Protein AF-A0A7S2JTL5-F1 (afdb_monomer_lite)

Sequence (365 aa):
MGGEPVVLLAAAQNIGALARHALRFAELAAEAARLAGGRAGDQEHAQAPGVEQHGSPGRRGGTPPAPDAADAAGAEAESYDVQLKRIREAVKKVVKALLECLPSGGQPGLERPSAEGDGGGGQEDLVLSLAMGRDVRIALLRSVCVLAETFGRDGTHNFLLPYVISFLNDPAWEVRAAFCEEAARLPRHLGQVSTEGIVWPCYDQVLLLDQEERVLCAALGGLATLAAQRVLRRPSLENVAAKVAPLLVHPSCSIRSRTMEVLKTVGEQLSPVDRYVFLLPKVRPFLRFELFGLDALDGALLPPLGRRTFKRSLLRRDEAVYEALLHKRPLPPAPGERSEEDTQALELLRPYLQPLLARPTGAQA

Organism: NCBI:txid1333877

pLDDT: mean 80.81, std 19.92, range [28.06, 98.12]

Secondary structure (DSSP, 8-state):
--SHHHHHHHHHHHHHHHHHHHHHHHHHHHHHHHHHHHHHHHHHT-----------------PPPPP-TTSSS------HHHHHHHHHHHHHHHHHHHHHTS------------S----THHHHHHHHHHHHHHHHHHHHHHTHHHHHHHHHHHHIIIIIHHHHHHGGG-SSHHHHHHHHHHHTTTHHHH-HHHIIIIIHHHHHHHHHH---HHHHHHHHHHHHHHHHTT-S-HHHHHHHHHHHGGGGG-S-HHHHHHHHHHHHHHHHTS-HHHIIIIIHHHHGGGBSS--SSSTTHHHHBPPPPPHHHHHHHHTT--HHHHHHHHTTPPPPP--TTS-HHHHHHHHHHHHHHHHHHTS-GGG--

Foldseek 3Di:
DPVVLVVLLVCLLCLLVVLVVLLVVLVVLQVVLVVVVVVVVVVVPPDDDDDDDDDDDDDDDDDDDDPDPPVVPDPPRPHSVVSLVVSLVVSLVSVVCSLVVAPQPDDPDPPDDDDDDDDPPPVVVVVVRNVSNLSSLLSNLVSLLSNLVSLAQVCCVPPVQVSLLVQLPRPDLSSLLSSLQRLLNCCVRHAQVCCLVPVLVSLLCCLQAPPDVSSLLSNLVSLLSNLLVLSYDPVSLLVLLLSLLLQCQAPDPSSNVSSLSNLQSSLVSDDLVCCVVRRLVSNVLQFPDDDSHSPCVVVGGQHHADPVLVVCLLVCVDVQQVCCLQVVHQRDPDDVVADPSNSSSCNSNSVRVNSNSPDDPVVPD

InterPro domains:
  IPR011989 Armadillo-like helical [G3DSA:1.25.10.10] (133-308)
  IPR016024 Armadillo-type fold [SSF48371] (5-287)
  IPR021133 HEAT, type 2 [PS50077] (160-196)
  IPR045162 Serine/threonine-protein kinase Vps15-like [PTHR17583] (135-317)
  IPR055231 PIK3R4-like, middle domain [PF22956] (5-312)

Structure (mmCIF, N/CA/C/O backbone):
data_AF-A0A7S2JTL5-F1
#
_entry.id   AF-A0A7S2JTL5-F1
#
loop_
_atom_site.group_PDB
_atom_site.id
_atom_site.type_symbol
_atom_site.label_atom_id
_atom_site.label_alt_id
_atom_site.label_comp_id
_atom_site.label_asym_id
_atom_site.label_entity_id
_atom_site.label_seq_id
_atom_site.pdbx_PDB_ins_code
_atom_site.Cartn_x
_atom_site.Cartn_y
_atom_site.Cartn_z
_atom_site.occupancy
_atom_site.B_iso_or_equiv
_atom_site.auth_seq_id
_atom_site.auth_comp_id
_atom_site.auth_asym_id
_atom_site.auth_atom_id
_atom_site.pdbx_PDB_model_num
ATOM 1 N N . MET A 1 1 ? -8.896 15.979 -35.450 1.00 35.78 1 MET A N 1
ATOM 2 C CA . MET A 1 1 ? -7.786 15.818 -34.489 1.00 35.78 1 MET A CA 1
ATOM 3 C C . MET A 1 1 ? -8.225 14.895 -33.350 1.00 35.78 1 MET A C 1
ATOM 5 O O . MET A 1 1 ? -8.454 15.361 -32.251 1.00 35.78 1 MET A O 1
ATOM 9 N N . GLY A 1 2 ? -8.413 13.596 -33.621 1.00 44.00 2 GLY A N 1
ATOM 10 C CA . GLY A 1 2 ? -8.901 12.616 -32.628 1.00 44.00 2 GLY A CA 1
ATOM 11 C C . GLY A 1 2 ? -7.877 11.539 -32.241 1.00 44.00 2 GLY A C 1
ATOM 12 O O . GLY A 1 2 ? -8.239 10.556 -31.609 1.00 44.00 2 GLY A O 1
ATOM 13 N N . GLY A 1 3 ? -6.616 11.676 -32.673 1.00 55.28 3 GLY A N 1
ATOM 14 C CA . GLY A 1 3 ? -5.590 10.633 -32.521 1.00 55.28 3 GLY A CA 1
ATOM 15 C C . GLY A 1 3 ? -4.641 10.823 -31.337 1.00 55.28 3 GLY A C 1
ATOM 16 O O . GLY A 1 3 ? -4.132 9.845 -30.805 1.00 55.28 3 GLY A O 1
ATOM 17 N N . GLU A 1 4 ? -4.416 12.058 -30.898 1.00 69.69 4 GLU A N 1
ATOM 18 C CA . GLU A 1 4 ? -3.417 12.383 -29.873 1.00 69.69 4 GLU A CA 1
ATOM 19 C C . GLU A 1 4 ? -3.672 11.709 -28.505 1.00 69.69 4 GLU A C 1
ATOM 21 O O . GLU A 1 4 ? -2.760 11.047 -28.009 1.00 69.69 4 GLU A O 1
ATOM 26 N N . PRO A 1 5 ? -4.890 11.723 -27.922 1.00 68.94 5 PRO A N 1
ATOM 27 C CA . PRO A 1 5 ? -5.121 11.096 -26.615 1.00 68.94 5 PRO A CA 1
ATOM 28 C C . PRO A 1 5 ? -5.067 9.559 -26.655 1.00 68.94 5 PRO A C 1
ATOM 30 O O . PRO A 1 5 ? -4.559 8.928 -25.728 1.00 68.94 5 PRO A O 1
ATOM 33 N N . VAL A 1 6 ? -5.528 8.940 -27.748 1.00 77.50 6 VAL A N 1
ATOM 34 C CA . VAL A 1 6 ? -5.489 7.476 -27.924 1.00 77.50 6 VAL A CA 1
ATOM 35 C C . VAL A 1 6 ? -4.049 6.984 -28.058 1.00 77.50 6 VAL A C 1
ATOM 37 O O . VAL A 1 6 ? -3.684 5.958 -27.482 1.00 77.50 6 VAL A O 1
ATOM 40 N N . VAL A 1 7 ? -3.208 7.735 -28.774 1.00 83.38 7 VAL A N 1
ATOM 41 C CA . VAL A 1 7 ? -1.780 7.429 -28.918 1.00 83.38 7 VAL A CA 1
ATOM 42 C C . VAL A 1 7 ? -1.058 7.544 -27.576 1.00 83.38 7 VAL A C 1
ATOM 44 O O . VAL A 1 7 ? -0.247 6.674 -27.264 1.00 83.38 7 VAL A O 1
ATOM 47 N N . LEU A 1 8 ? -1.376 8.548 -26.750 1.00 83.56 8 LEU A N 1
ATOM 48 C CA . LEU A 1 8 ? -0.792 8.691 -25.410 1.00 83.56 8 LEU A CA 1
ATOM 49 C C . LEU A 1 8 ? -1.153 7.510 -24.501 1.00 83.56 8 LEU A C 1
ATOM 51 O O . LEU A 1 8 ? -0.273 6.945 -23.851 1.00 83.56 8 LEU A O 1
ATOM 55 N N . LEU A 1 9 ? -2.419 7.084 -24.492 1.00 85.06 9 LEU A N 1
ATOM 56 C CA . LEU A 1 9 ? -2.835 5.918 -23.713 1.00 85.06 9 LEU A CA 1
ATOM 57 C C . LEU A 1 9 ? -2.158 4.635 -24.204 1.00 85.06 9 LEU A C 1
ATOM 59 O O . LEU A 1 9 ? -1.627 3.873 -23.394 1.00 85.06 9 LEU A O 1
ATOM 63 N N . ALA A 1 10 ? -2.123 4.411 -25.518 1.00 87.81 10 ALA A N 1
ATOM 64 C CA . ALA A 1 10 ? -1.445 3.256 -26.096 1.00 87.81 10 ALA A CA 1
ATOM 65 C C . ALA A 1 10 ? 0.059 3.264 -25.772 1.00 87.81 10 ALA A C 1
ATOM 67 O O . ALA A 1 10 ? 0.624 2.224 -25.430 1.00 87.81 10 ALA A O 1
ATOM 68 N N . ALA A 1 11 ? 0.710 4.427 -25.825 1.00 88.75 11 ALA A N 1
ATOM 69 C CA . ALA A 1 11 ? 2.105 4.574 -25.432 1.00 88.75 11 ALA A CA 1
ATOM 70 C C . ALA A 1 11 ? 2.301 4.242 -23.945 1.00 88.75 11 ALA A C 1
ATOM 72 O O . ALA A 1 11 ? 3.187 3.457 -23.611 1.00 88.75 11 ALA A O 1
ATOM 73 N N . ALA A 1 12 ? 1.446 4.757 -23.058 1.00 88.50 12 ALA A N 1
ATOM 74 C CA . ALA A 1 12 ? 1.512 4.494 -21.622 1.00 88.50 12 ALA A CA 1
ATOM 75 C C . ALA A 1 12 ? 1.289 3.017 -21.266 1.00 88.50 12 ALA A C 1
ATOM 77 O O . ALA A 1 12 ? 1.985 2.478 -20.409 1.00 88.50 12 ALA A O 1
ATOM 78 N N . GLN A 1 13 ? 0.361 2.339 -21.944 1.00 92.00 13 GLN A N 1
ATOM 79 C CA . GLN A 1 13 ? 0.099 0.911 -21.740 1.00 92.00 13 GLN A CA 1
ATOM 80 C C . GLN A 1 13 ? 1.267 0.029 -22.194 1.00 92.00 13 GLN A C 1
ATOM 82 O O . GLN A 1 13 ? 1.518 -1.018 -21.600 1.00 92.00 13 GLN A O 1
ATOM 87 N N . ASN A 1 14 ? 1.995 0.450 -23.231 1.00 94.12 14 ASN A N 1
ATOM 88 C CA . ASN A 1 14 ? 3.045 -0.357 -23.847 1.00 94.12 14 ASN A CA 1
ATOM 89 C C . ASN A 1 14 ? 4.468 0.025 -23.414 1.00 94.12 14 ASN A C 1
ATOM 91 O O . ASN A 1 14 ? 5.399 -0.738 -23.678 1.00 94.12 14 ASN A O 1
ATOM 95 N N . ILE A 1 15 ? 4.669 1.159 -22.731 1.00 93.38 15 ILE A N 1
ATOM 96 C CA . ILE A 1 15 ? 6.007 1.676 -22.401 1.00 93.38 15 ILE A CA 1
ATOM 97 C C . ILE A 1 15 ? 6.862 0.670 -21.626 1.00 93.38 15 ILE A C 1
ATOM 99 O O . ILE A 1 15 ? 8.048 0.530 -21.916 1.00 93.38 15 ILE A O 1
ATOM 103 N N . GLY A 1 16 ? 6.269 -0.080 -20.691 1.00 91.12 16 GLY A N 1
ATOM 104 C CA . GLY A 1 16 ? 6.982 -1.115 -19.945 1.00 91.12 16 GLY A CA 1
ATOM 105 C C . GLY A 1 16 ? 7.484 -2.244 -20.852 1.00 91.12 16 GLY A C 1
ATOM 106 O O . GLY A 1 16 ? 8.647 -2.636 -20.770 1.00 91.12 16 GLY A O 1
ATOM 107 N N . ALA A 1 17 ? 6.636 -2.742 -21.757 1.00 93.00 17 ALA A N 1
ATOM 108 C CA . ALA A 1 17 ? 7.016 -3.793 -22.702 1.00 93.00 17 ALA A CA 1
ATOM 109 C C . ALA A 1 17 ? 8.102 -3.312 -23.676 1.00 93.00 17 ALA A C 1
ATOM 111 O O . ALA A 1 17 ? 9.097 -4.008 -23.883 1.00 93.00 17 ALA A O 1
ATOM 112 N N . LEU A 1 18 ? 7.952 -2.095 -24.207 1.00 93.69 18 LEU A N 1
ATOM 113 C CA . LEU A 1 18 ? 8.930 -1.472 -25.098 1.00 93.69 18 LEU A CA 1
ATOM 114 C C . LEU A 1 18 ? 10.287 -1.290 -24.412 1.00 93.69 18 LEU A C 1
ATOM 116 O O . LEU A 1 18 ? 11.310 -1.664 -24.982 1.00 93.69 18 LEU A O 1
ATOM 120 N N . ALA A 1 19 ? 10.302 -0.782 -23.177 1.00 92.56 19 ALA A N 1
ATOM 121 C CA . ALA A 1 19 ? 11.526 -0.613 -22.400 1.00 92.56 19 ALA A CA 1
ATOM 122 C C . ALA A 1 19 ? 12.229 -1.957 -22.158 1.00 92.56 19 ALA A C 1
ATOM 124 O O . ALA A 1 19 ? 13.427 -2.083 -22.409 1.00 92.56 19 ALA A O 1
ATOM 125 N N . ARG A 1 20 ? 11.478 -2.991 -21.757 1.00 93.62 20 ARG A N 1
ATOM 126 C CA . ARG A 1 20 ? 12.026 -4.336 -21.538 1.00 93.62 20 ARG A CA 1
ATOM 127 C C . ARG A 1 20 ? 12.631 -4.927 -22.811 1.00 93.62 20 ARG A C 1
ATOM 129 O O . ARG A 1 20 ? 13.726 -5.480 -22.765 1.00 93.62 20 ARG A O 1
ATOM 136 N N . HIS A 1 21 ? 11.933 -4.816 -23.940 1.00 94.81 21 HIS A N 1
ATOM 137 C CA . HIS A 1 21 ? 12.439 -5.318 -25.217 1.00 94.81 21 HIS A CA 1
ATOM 138 C C . HIS A 1 21 ? 13.692 -4.556 -25.652 1.00 94.81 21 HIS A C 1
ATOM 140 O O . HIS A 1 21 ? 14.667 -5.187 -26.045 1.00 94.81 21 HIS A O 1
ATOM 146 N N . ALA A 1 22 ? 13.707 -3.227 -25.520 1.00 93.25 22 ALA A N 1
ATOM 147 C CA . ALA A 1 22 ? 14.870 -2.410 -25.856 1.00 93.25 22 ALA A CA 1
ATOM 148 C C . ALA A 1 22 ? 16.113 -2.813 -25.047 1.00 93.25 22 ALA A C 1
ATOM 150 O O . ALA A 1 22 ? 17.188 -2.972 -25.621 1.00 93.25 22 ALA A O 1
ATOM 151 N N . LEU A 1 23 ? 15.963 -3.043 -23.737 1.00 92.38 23 LEU A N 1
ATOM 152 C CA . LEU A 1 23 ? 17.053 -3.544 -22.893 1.00 92.38 23 LEU A CA 1
ATOM 153 C C . LEU A 1 23 ? 17.539 -4.913 -23.357 1.00 92.38 23 LEU A C 1
ATOM 155 O O . LEU A 1 23 ? 18.738 -5.112 -23.527 1.00 92.38 23 LEU A O 1
ATOM 159 N N . ARG A 1 24 ? 16.612 -5.839 -23.626 1.00 93.12 24 ARG A N 1
ATOM 160 C CA . ARG A 1 24 ? 16.969 -7.188 -24.067 1.00 93.12 24 ARG A CA 1
ATOM 161 C C . ARG A 1 24 ? 17.710 -7.182 -25.403 1.00 93.12 24 ARG A C 1
ATOM 163 O O . ARG A 1 24 ? 18.654 -7.944 -25.577 1.00 93.12 24 ARG A O 1
ATOM 170 N N . PHE A 1 25 ? 17.309 -6.322 -26.336 1.00 92.94 25 PHE A N 1
ATOM 171 C CA . PHE A 1 25 ? 18.027 -6.147 -27.597 1.00 92.94 25 PHE A CA 1
ATOM 172 C C . PHE A 1 25 ? 19.431 -5.585 -27.382 1.00 92.94 25 PHE A C 1
ATOM 174 O O . PHE A 1 25 ? 20.364 -6.080 -28.007 1.00 92.94 25 PHE A O 1
ATOM 181 N N . ALA A 1 26 ? 19.598 -4.612 -26.483 1.00 90.81 26 ALA A N 1
ATOM 182 C CA . ALA A 1 26 ? 20.914 -4.070 -26.158 1.00 90.81 26 ALA A CA 1
ATOM 183 C C . ALA A 1 26 ? 21.838 -5.127 -25.526 1.00 90.81 26 ALA A C 1
ATOM 185 O O . ALA A 1 26 ? 23.009 -5.220 -25.893 1.00 90.81 26 ALA A O 1
ATOM 186 N N . GLU A 1 27 ? 21.311 -5.961 -24.622 1.00 90.38 27 GLU A N 1
ATOM 187 C CA . GLU A 1 27 ? 22.043 -7.089 -24.027 1.00 90.38 27 GLU A CA 1
ATOM 188 C C . GLU A 1 27 ? 22.526 -8.064 -25.107 1.00 90.38 27 GLU A C 1
ATOM 190 O O . GLU A 1 27 ? 23.719 -8.350 -25.205 1.00 90.38 27 GLU A O 1
ATOM 195 N N . LEU A 1 28 ? 21.610 -8.523 -25.965 1.00 92.00 28 LEU A N 1
ATOM 196 C CA . LEU A 1 28 ? 21.919 -9.480 -27.029 1.00 92.00 28 LEU A CA 1
ATOM 197 C C . LEU A 1 28 ? 22.886 -8.898 -28.069 1.00 92.00 28 LEU A C 1
ATOM 199 O O . LEU A 1 28 ? 23.771 -9.606 -28.544 1.00 92.00 28 LEU A O 1
ATOM 203 N N . ALA A 1 29 ? 22.752 -7.615 -28.413 1.00 88.81 29 ALA A N 1
ATOM 204 C CA . ALA A 1 29 ? 23.670 -6.934 -29.322 1.00 88.81 29 ALA A CA 1
ATOM 205 C C . ALA A 1 29 ? 25.091 -6.867 -28.742 1.00 88.81 29 ALA A C 1
ATOM 207 O O . ALA A 1 29 ? 26.064 -7.129 -29.451 1.00 88.81 29 ALA A O 1
ATOM 208 N N . ALA A 1 30 ? 25.220 -6.577 -27.445 1.00 87.62 30 ALA A N 1
ATOM 209 C CA . ALA A 1 30 ? 26.508 -6.557 -26.762 1.00 87.62 30 ALA A CA 1
ATOM 210 C C . ALA A 1 30 ? 27.134 -7.958 -26.641 1.00 87.62 30 ALA A C 1
ATOM 212 O O . ALA A 1 30 ? 28.345 -8.112 -26.807 1.00 87.62 30 ALA A O 1
ATOM 213 N N . GLU A 1 31 ? 26.326 -8.990 -26.386 1.00 87.62 31 GLU A N 1
ATOM 214 C CA . GLU A 1 31 ? 26.774 -10.388 -26.388 1.00 87.62 31 GLU A CA 1
ATOM 215 C C . GLU A 1 31 ? 27.256 -10.828 -27.777 1.00 87.62 31 GLU A C 1
ATOM 217 O O . GLU A 1 31 ? 28.346 -11.391 -27.903 1.00 87.62 31 GLU A O 1
ATOM 222 N N . ALA A 1 32 ? 26.500 -10.514 -28.832 1.00 87.75 32 ALA A N 1
ATOM 223 C CA . ALA A 1 32 ? 26.877 -10.820 -30.210 1.00 87.75 32 ALA A CA 1
ATOM 224 C C . ALA A 1 32 ? 28.192 -10.129 -30.610 1.00 87.75 32 ALA A C 1
ATOM 226 O O . ALA A 1 32 ? 29.066 -10.763 -31.203 1.00 87.75 32 ALA A O 1
ATOM 227 N N . ALA A 1 33 ? 28.368 -8.862 -30.226 1.00 84.88 33 ALA A N 1
ATOM 228 C CA . ALA A 1 33 ? 29.601 -8.114 -30.454 1.00 84.88 33 ALA A CA 1
ATOM 229 C C . ALA A 1 33 ? 30.814 -8.737 -29.747 1.00 84.88 33 ALA A C 1
ATOM 231 O O . ALA A 1 33 ? 31.888 -8.853 -30.338 1.00 84.88 33 ALA A O 1
ATOM 232 N N . ARG A 1 34 ? 30.643 -9.198 -28.499 1.00 82.81 34 ARG A N 1
ATOM 233 C CA . ARG A 1 34 ? 31.694 -9.909 -27.752 1.00 82.81 34 ARG A CA 1
ATOM 234 C C . ARG A 1 34 ? 32.093 -11.219 -28.425 1.00 82.81 34 ARG A C 1
ATOM 236 O O . ARG A 1 34 ? 33.282 -11.507 -28.528 1.00 82.81 34 ARG A O 1
ATOM 243 N N . LEU A 1 35 ? 31.120 -11.993 -28.907 1.00 84.75 35 LEU A N 1
ATOM 244 C CA . LEU A 1 35 ? 31.383 -13.241 -29.629 1.00 84.75 35 LEU A CA 1
ATOM 245 C C . LEU A 1 35 ? 32.080 -12.997 -30.974 1.00 84.75 35 LEU A C 1
ATOM 247 O O . LEU A 1 35 ? 32.958 -13.772 -31.351 1.00 84.75 35 LEU A O 1
ATOM 251 N N . ALA A 1 36 ? 31.723 -11.925 -31.684 1.00 81.44 36 ALA A N 1
ATOM 252 C CA . ALA A 1 36 ? 32.394 -11.532 -32.920 1.00 81.44 36 ALA A CA 1
ATOM 253 C C . ALA A 1 36 ? 33.854 -11.110 -32.670 1.00 81.44 36 ALA A C 1
ATOM 255 O O . ALA A 1 36 ? 34.746 -11.566 -33.381 1.00 81.44 36 ALA A O 1
ATOM 256 N N . GLY A 1 37 ? 34.111 -10.323 -31.618 1.00 71.50 37 GLY A N 1
ATOM 257 C CA . GLY A 1 37 ? 35.467 -9.928 -31.220 1.00 71.50 37 GLY A CA 1
ATOM 258 C C . GLY A 1 37 ? 36.337 -11.101 -30.751 1.00 71.50 37 GLY A C 1
ATOM 259 O O . GLY A 1 37 ? 37.511 -11.168 -31.102 1.00 71.50 37 GLY A O 1
ATOM 260 N N . GLY A 1 38 ? 35.764 -12.069 -30.024 1.00 64.94 38 GLY A N 1
ATOM 261 C CA . GLY A 1 38 ? 36.483 -13.278 -29.595 1.00 64.94 38 GLY A CA 1
ATOM 262 C C . GLY A 1 38 ? 36.901 -14.180 -30.762 1.00 64.94 38 GLY A C 1
ATOM 263 O O . GLY A 1 38 ? 38.021 -14.677 -30.790 1.00 64.94 38 GLY A O 1
ATOM 264 N N . ARG A 1 39 ? 36.041 -14.325 -31.781 1.00 58.19 39 ARG A N 1
ATOM 265 C CA . ARG A 1 39 ? 36.358 -15.103 -32.994 1.00 58.19 39 ARG A CA 1
ATOM 266 C C . ARG A 1 39 ? 37.445 -14.463 -33.863 1.00 58.19 39 ARG A C 1
ATOM 268 O O . ARG A 1 39 ? 38.151 -15.194 -34.551 1.00 58.19 39 ARG A O 1
ATOM 275 N N . ALA A 1 40 ? 37.581 -13.137 -33.834 1.00 53.00 40 ALA A N 1
ATOM 276 C CA . ALA A 1 40 ? 38.667 -12.438 -34.521 1.00 53.00 40 ALA A CA 1
ATOM 277 C C . ALA A 1 40 ? 40.025 -12.661 -33.824 1.00 53.00 40 ALA A C 1
ATOM 279 O O . ALA A 1 40 ? 41.022 -12.895 -34.501 1.00 53.00 40 ALA A O 1
ATOM 280 N N . GLY A 1 41 ? 40.055 -12.685 -32.484 1.00 51.38 41 GLY A N 1
ATOM 281 C CA . GLY A 1 41 ? 41.276 -12.950 -31.709 1.00 51.38 41 GLY A CA 1
ATOM 282 C C . GLY A 1 41 ? 41.803 -14.386 -31.837 1.00 51.38 41 GLY A C 1
ATOM 283 O O . GLY A 1 41 ? 43.011 -14.592 -31.934 1.00 51.38 41 GLY A O 1
ATOM 284 N N . ASP A 1 42 ? 40.910 -15.379 -31.922 1.00 52.38 42 ASP A N 1
ATOM 285 C CA . ASP A 1 42 ? 41.301 -16.785 -32.119 1.00 52.38 42 ASP A CA 1
ATOM 286 C C . ASP A 1 42 ? 41.839 -17.066 -33.540 1.00 52.38 42 ASP A C 1
ATOM 288 O O . ASP A 1 42 ? 42.604 -18.012 -33.737 1.00 52.38 42 ASP A O 1
ATOM 292 N N . GLN A 1 43 ? 41.487 -16.243 -34.538 1.00 50.41 43 GLN A N 1
ATOM 293 C CA . GLN A 1 43 ? 42.026 -16.352 -35.903 1.00 50.41 43 GLN A CA 1
ATOM 294 C C . GLN A 1 43 ? 43.411 -15.704 -36.070 1.00 50.41 43 GLN A C 1
ATOM 296 O O . GLN A 1 43 ? 44.168 -16.137 -36.939 1.00 50.41 43 GLN A O 1
ATOM 301 N N . GLU A 1 44 ? 43.792 -14.732 -35.234 1.00 48.72 44 GLU A N 1
ATOM 302 C CA . GLU A 1 44 ? 45.124 -14.102 -35.290 1.00 48.72 44 GLU A CA 1
ATOM 303 C C . GLU A 1 44 ? 46.242 -14.952 -34.655 1.00 48.72 44 GLU A C 1
ATOM 305 O O . GLU A 1 44 ? 47.414 -14.743 -34.961 1.00 48.72 44 GLU A O 1
ATOM 310 N N . HIS A 1 45 ? 45.925 -15.945 -33.813 1.00 46.44 45 HIS A N 1
ATOM 311 C CA . HIS A 1 45 ? 46.921 -16.851 -33.206 1.00 46.44 45 HIS A CA 1
ATOM 312 C C . HIS A 1 45 ? 47.206 -18.135 -34.012 1.00 46.44 45 HIS A C 1
ATOM 314 O O . HIS A 1 45 ? 47.999 -18.970 -33.579 1.00 46.44 45 HIS A O 1
ATOM 320 N N . ALA A 1 46 ? 46.627 -18.283 -35.209 1.00 48.09 46 ALA A N 1
ATOM 321 C CA . ALA A 1 46 ? 46.869 -19.413 -36.112 1.00 48.09 46 ALA A CA 1
ATOM 322 C C . ALA A 1 46 ? 47.771 -19.055 -37.320 1.00 48.09 46 ALA A C 1
ATOM 324 O O . ALA A 1 46 ? 47.481 -19.421 -38.457 1.00 48.09 46 ALA A O 1
ATOM 325 N N . GLN A 1 47 ? 48.886 -18.354 -37.089 1.00 42.84 47 GLN A N 1
ATOM 326 C CA . GLN A 1 47 ? 50.034 -18.249 -38.015 1.00 42.84 47 GLN A CA 1
ATOM 327 C C . GLN A 1 47 ? 51.284 -18.613 -37.192 1.00 42.84 47 GLN A C 1
ATOM 329 O O . GLN A 1 47 ? 51.499 -18.009 -36.148 1.00 42.84 47 GLN A O 1
ATOM 334 N N . ALA A 1 48 ? 52.106 -19.635 -37.470 1.00 40.97 48 ALA A N 1
ATOM 335 C CA . ALA A 1 48 ? 52.900 -20.024 -38.655 1.00 40.97 48 ALA A CA 1
ATOM 336 C C . ALA A 1 48 ? 53.583 -21.414 -38.333 1.00 40.97 48 ALA A C 1
ATOM 338 O O . ALA A 1 48 ? 53.310 -21.903 -37.234 1.00 40.97 48 ALA A O 1
ATOM 339 N N . PRO A 1 49 ? 54.485 -22.075 -39.125 1.00 45.09 49 PRO A N 1
ATOM 340 C CA . PRO A 1 49 ? 55.323 -21.591 -40.231 1.00 45.09 49 PRO A CA 1
ATOM 341 C C . PRO A 1 49 ? 55.380 -22.499 -41.487 1.00 45.09 49 PRO A C 1
ATOM 343 O O . PRO A 1 49 ? 54.720 -23.529 -41.586 1.00 45.09 49 PRO A O 1
ATOM 346 N N . GLY A 1 50 ? 56.118 -22.024 -42.495 1.00 42.88 50 GLY A N 1
ATOM 347 C CA . GLY A 1 50 ? 55.968 -22.395 -43.900 1.00 42.88 50 GLY A CA 1
ATOM 348 C C . GLY A 1 50 ? 56.611 -23.692 -44.382 1.00 42.88 50 GLY A C 1
ATOM 349 O O . GLY A 1 50 ? 57.397 -24.324 -43.686 1.00 42.88 50 GLY A O 1
ATOM 350 N N . VAL A 1 51 ? 56.288 -24.024 -45.635 1.00 36.53 51 VAL A N 1
ATOM 351 C CA . VAL A 1 51 ? 57.023 -24.950 -46.503 1.00 36.53 51 VAL A CA 1
ATOM 352 C C . VAL A 1 51 ? 56.920 -24.439 -47.945 1.00 36.53 51 VAL A C 1
ATOM 354 O O . VAL A 1 51 ? 55.979 -23.748 -48.327 1.00 36.53 51 VAL A O 1
ATOM 357 N N . GLU A 1 52 ? 57.980 -24.735 -48.676 1.00 34.03 52 GLU A N 1
ATOM 358 C CA . GLU A 1 52 ? 58.557 -24.089 -49.841 1.00 34.03 52 GLU A CA 1
ATOM 359 C C . GLU A 1 52 ? 57.754 -24.133 -51.150 1.00 34.03 52 GLU A C 1
ATOM 361 O O . GLU A 1 52 ? 56.833 -24.915 -51.372 1.00 34.03 52 GLU A O 1
ATOM 366 N N . GLN A 1 53 ? 58.192 -23.244 -52.039 1.00 38.62 53 GLN A N 1
ATOM 367 C CA . GLN A 1 53 ? 57.763 -23.049 -53.414 1.00 38.62 53 GLN A CA 1
ATOM 368 C C . GLN A 1 53 ? 58.074 -24.266 -54.296 1.00 38.62 53 GLN A C 1
ATOM 370 O O . GLN A 1 53 ? 59.223 -24.689 -54.357 1.00 38.62 53 GLN A O 1
ATOM 375 N N . HIS A 1 54 ? 57.125 -24.685 -55.135 1.00 34.97 54 HIS A N 1
ATOM 376 C CA . HIS A 1 54 ? 57.425 -25.117 -56.504 1.00 34.97 54 HIS A CA 1
ATOM 377 C C . HIS A 1 54 ? 56.201 -24.955 -57.410 1.00 34.97 54 HIS A C 1
ATOM 379 O O . HIS A 1 54 ? 55.062 -25.151 -56.996 1.00 34.97 54 HIS A O 1
ATOM 385 N N . GLY A 1 55 ? 56.461 -24.461 -58.620 1.00 31.31 55 GLY A N 1
ATOM 386 C CA . GLY A 1 55 ? 55.478 -23.777 -59.446 1.00 31.31 55 GLY A CA 1
ATOM 387 C C . GLY A 1 55 ? 54.893 -24.562 -60.618 1.00 31.31 55 GLY A C 1
ATOM 388 O O . GLY A 1 55 ? 55.128 -25.752 -60.805 1.00 31.31 55 GLY A O 1
ATOM 389 N N . SER A 1 56 ? 54.216 -23.760 -61.444 1.00 35.91 56 SER A N 1
ATOM 390 C CA . SER A 1 56 ? 53.750 -23.960 -62.825 1.00 35.91 56 SER A CA 1
ATOM 391 C C . SER A 1 56 ? 52.253 -24.242 -63.046 1.00 35.91 56 SER A C 1
ATOM 393 O O . SER A 1 56 ? 51.589 -24.827 -62.195 1.00 35.91 56 SER A O 1
ATOM 395 N N . PRO A 1 57 ? 51.687 -23.738 -64.169 1.00 47.28 57 PRO A N 1
ATOM 396 C CA . PRO A 1 57 ? 50.359 -23.127 -64.170 1.00 47.28 57 PRO A CA 1
ATOM 397 C C . PRO A 1 57 ? 49.339 -23.856 -65.057 1.00 47.28 57 PRO A C 1
ATOM 399 O O . PRO A 1 57 ? 49.686 -24.458 -66.070 1.00 47.28 57 PRO A O 1
ATOM 402 N N . GLY A 1 58 ? 48.046 -23.694 -64.758 1.00 32.94 58 GLY A N 1
ATOM 403 C CA . GLY A 1 58 ? 47.006 -23.953 -65.754 1.00 32.94 58 GLY A CA 1
ATOM 404 C C . GLY A 1 58 ? 45.617 -24.249 -65.202 1.00 32.94 58 GLY A C 1
ATOM 405 O O . GLY A 1 58 ? 45.343 -25.374 -64.811 1.00 32.94 58 GLY A O 1
ATOM 406 N N . ARG A 1 59 ? 44.706 -23.275 -65.299 1.00 35.19 59 ARG A N 1
ATOM 407 C CA . ARG A 1 59 ? 43.481 -23.326 -66.129 1.00 35.19 59 ARG A CA 1
ATOM 408 C C . ARG A 1 59 ? 42.459 -22.297 -65.647 1.00 35.19 59 ARG A C 1
ATOM 410 O O . ARG A 1 59 ? 42.156 -22.185 -64.468 1.00 35.19 59 ARG A O 1
ATOM 417 N N . ARG A 1 60 ? 41.920 -21.568 -66.626 1.00 40.47 60 ARG A N 1
ATOM 418 C CA . ARG A 1 60 ? 40.786 -20.649 -66.504 1.00 40.47 60 ARG A CA 1
ATOM 419 C C . ARG A 1 60 ? 39.534 -21.409 -66.061 1.00 40.47 60 ARG A C 1
ATOM 421 O O . ARG A 1 60 ? 39.146 -22.371 -66.718 1.00 40.47 60 ARG A O 1
ATOM 428 N N . GLY A 1 61 ? 38.876 -20.902 -65.029 1.00 34.84 61 GLY A N 1
ATOM 429 C CA . GLY A 1 61 ? 37.495 -21.206 -64.674 1.00 34.84 61 GLY A CA 1
ATOM 430 C C . GLY A 1 61 ? 36.943 -20.003 -63.923 1.00 34.84 61 GLY A C 1
ATOM 431 O O . GLY A 1 61 ? 37.318 -19.778 -62.781 1.00 34.84 61 GLY A O 1
ATOM 432 N N . GLY A 1 62 ? 36.151 -19.174 -64.603 1.00 35.28 62 GLY A N 1
ATOM 433 C CA . GLY A 1 62 ? 35.524 -18.002 -64.004 1.00 35.28 62 GLY A CA 1
ATOM 434 C C . GLY A 1 62 ? 34.335 -18.413 -63.145 1.00 35.28 62 GLY A C 1
ATOM 435 O O . GLY A 1 62 ? 33.308 -18.827 -63.676 1.00 35.28 62 GLY A O 1
ATOM 436 N N . THR A 1 63 ? 34.475 -18.283 -61.832 1.00 40.72 63 THR A N 1
ATOM 437 C CA . THR A 1 63 ? 33.367 -18.165 -60.880 1.00 40.72 63 THR A CA 1
ATOM 438 C C . THR A 1 63 ? 33.065 -16.674 -60.673 1.00 40.72 63 THR A C 1
ATOM 440 O O . THR A 1 63 ? 34.003 -15.876 -60.615 1.00 40.72 63 THR A O 1
ATOM 443 N N . PRO A 1 64 ? 31.786 -16.260 -60.610 1.00 45.16 64 PRO A N 1
ATOM 444 C CA . PRO A 1 64 ? 31.430 -14.859 -60.394 1.00 45.16 64 PRO A CA 1
ATOM 445 C C . PRO A 1 64 ? 31.888 -14.398 -58.998 1.00 45.16 64 PRO A C 1
ATOM 447 O O . PRO A 1 64 ? 31.962 -15.228 -58.086 1.00 45.16 64 PRO A O 1
ATOM 450 N N . PRO A 1 65 ? 32.211 -13.104 -58.817 1.00 41.91 65 PRO A N 1
ATOM 451 C CA . PRO A 1 65 ? 32.696 -12.597 -57.541 1.00 41.91 65 PRO A CA 1
ATOM 452 C C . PRO A 1 65 ? 31.615 -12.765 -56.470 1.00 41.91 65 PRO A C 1
ATOM 454 O O . PRO A 1 65 ? 30.453 -12.404 -56.673 1.00 41.91 65 PRO A O 1
ATOM 457 N N . ALA A 1 66 ? 32.010 -13.341 -55.335 1.00 43.38 66 ALA A N 1
ATOM 458 C CA . ALA A 1 66 ? 31.243 -13.247 -54.103 1.00 43.38 66 ALA A CA 1
ATOM 459 C C . ALA A 1 66 ? 31.007 -11.758 -53.787 1.00 43.38 66 ALA A C 1
ATOM 461 O O . ALA A 1 66 ? 31.917 -10.961 -54.027 1.00 43.38 66 ALA A O 1
ATOM 462 N N . PRO A 1 67 ? 29.822 -11.364 -53.286 1.00 44.03 67 PRO A N 1
ATOM 463 C CA . PRO A 1 67 ? 29.601 -9.987 -52.871 1.00 44.03 67 PRO A CA 1
ATOM 464 C C . PRO A 1 67 ? 30.638 -9.625 -51.811 1.00 44.03 67 PRO A C 1
ATOM 466 O O . PRO A 1 67 ? 30.915 -10.421 -50.910 1.00 44.03 67 PRO A O 1
ATOM 469 N N . ASP A 1 68 ? 31.231 -8.449 -51.980 1.00 37.44 68 ASP A N 1
ATOM 470 C CA . ASP A 1 68 ? 32.325 -7.919 -51.185 1.00 37.44 68 ASP A CA 1
ATOM 471 C C . ASP A 1 68 ? 32.074 -8.113 -49.684 1.00 37.44 68 ASP A C 1
ATOM 473 O O . ASP A 1 68 ? 31.294 -7.405 -49.049 1.00 37.44 68 ASP A O 1
ATOM 477 N N . ALA A 1 69 ? 32.799 -9.058 -49.083 1.00 41.50 69 ALA A N 1
ATOM 478 C CA . ALA A 1 69 ? 32.874 -9.250 -47.634 1.00 41.50 69 ALA A CA 1
ATOM 479 C C . ALA A 1 69 ? 33.654 -8.113 -46.931 1.00 41.50 69 ALA A C 1
ATOM 481 O O . ALA A 1 69 ? 34.125 -8.283 -45.809 1.00 41.50 69 ALA A O 1
ATOM 482 N N . ALA A 1 70 ? 33.816 -6.969 -47.601 1.00 37.09 70 ALA A N 1
ATOM 483 C CA . ALA A 1 70 ? 34.587 -5.818 -47.154 1.00 37.09 70 ALA A CA 1
ATOM 484 C C . ALA A 1 70 ? 33.722 -4.707 -46.528 1.00 37.09 70 ALA A C 1
ATOM 486 O O . ALA A 1 70 ? 34.269 -3.875 -45.815 1.00 37.09 70 ALA A O 1
ATOM 487 N N . ASP A 1 71 ? 32.391 -4.734 -46.688 1.00 35.78 71 ASP A N 1
ATOM 488 C CA . ASP A 1 71 ? 31.485 -3.742 -46.070 1.00 35.78 71 ASP A CA 1
ATOM 489 C C . ASP A 1 71 ? 30.890 -4.187 -44.717 1.00 35.78 71 ASP A C 1
ATOM 491 O O . ASP A 1 71 ? 30.128 -3.455 -44.087 1.00 35.78 71 ASP A O 1
ATOM 495 N N . ALA A 1 72 ? 31.245 -5.378 -44.220 1.00 39.31 72 ALA A N 1
ATOM 496 C CA . ALA A 1 72 ? 30.774 -5.884 -42.922 1.00 39.31 72 ALA A CA 1
ATOM 497 C C . ALA A 1 72 ? 31.750 -5.624 -41.756 1.00 39.31 72 ALA A C 1
ATOM 499 O O . ALA A 1 72 ? 31.472 -6.011 -40.620 1.00 39.31 72 ALA A O 1
ATOM 500 N N . ALA A 1 73 ? 32.887 -4.974 -42.014 1.00 42.69 73 ALA A N 1
ATOM 501 C CA . ALA A 1 73 ? 33.892 -4.645 -41.010 1.00 42.69 73 ALA A CA 1
ATOM 502 C C . ALA A 1 73 ? 33.891 -3.132 -40.758 1.00 42.69 73 ALA A C 1
ATOM 504 O O . ALA A 1 73 ? 34.555 -2.381 -41.464 1.00 42.69 73 ALA A O 1
ATOM 505 N N . GLY A 1 74 ? 33.139 -2.673 -39.753 1.00 39.22 74 GLY A N 1
ATOM 506 C CA . GLY A 1 74 ? 33.256 -1.272 -39.335 1.00 39.22 74 GLY A CA 1
ATOM 507 C C . GLY A 1 74 ? 32.108 -0.653 -38.549 1.00 39.22 74 GLY A C 1
ATOM 508 O O . GLY A 1 74 ? 32.172 0.537 -38.264 1.00 39.22 74 GLY A O 1
ATOM 509 N N . ALA A 1 75 ? 31.072 -1.395 -38.158 1.00 44.69 75 ALA A N 1
ATOM 510 C CA . ALA A 1 75 ? 30.235 -0.924 -37.060 1.00 44.69 75 ALA A CA 1
ATOM 511 C C . ALA A 1 75 ? 30.965 -1.277 -35.760 1.00 44.69 75 ALA A C 1
ATOM 513 O O . ALA A 1 75 ? 30.821 -2.396 -35.268 1.00 44.69 75 ALA A O 1
ATOM 514 N N . GLU A 1 76 ? 31.792 -0.365 -35.232 1.00 53.25 76 GLU A N 1
ATOM 515 C CA . GLU A 1 76 ? 32.249 -0.462 -33.842 1.00 53.25 76 GLU A CA 1
ATOM 516 C C . GLU A 1 76 ? 31.007 -0.695 -32.984 1.00 53.25 76 GLU A C 1
ATOM 518 O O . GLU A 1 76 ? 30.133 0.169 -32.882 1.00 53.25 76 GLU A O 1
ATOM 523 N N . ALA A 1 77 ? 30.868 -1.913 -32.463 1.00 59.91 77 ALA A N 1
ATOM 524 C CA . ALA A 1 77 ? 29.683 -2.281 -31.725 1.00 59.91 77 ALA A CA 1
ATOM 525 C C . ALA A 1 77 ? 29.602 -1.379 -30.496 1.00 59.91 77 ALA A C 1
ATOM 527 O O . ALA A 1 77 ? 30.438 -1.451 -29.593 1.00 59.91 77 ALA A O 1
ATOM 528 N N . GLU A 1 78 ? 28.615 -0.487 -30.502 1.00 70.25 78 GLU A N 1
ATOM 529 C CA . GLU A 1 78 ? 28.436 0.488 -29.443 1.00 70.25 78 GLU A CA 1
ATOM 530 C C . GLU A 1 78 ? 28.337 -0.234 -28.095 1.00 70.25 78 GLU A C 1
ATOM 532 O O . GLU A 1 78 ? 27.522 -1.145 -27.935 1.00 70.25 78 GLU A O 1
ATOM 537 N N . SER A 1 79 ? 29.169 0.175 -27.130 1.00 86.31 79 SER A N 1
ATOM 538 C CA . SER A 1 79 ? 29.198 -0.435 -25.798 1.00 86.31 79 SER A CA 1
ATOM 539 C C . SER A 1 79 ? 27.802 -0.460 -25.169 1.00 86.31 79 SER A C 1
ATOM 541 O O . SER A 1 79 ? 27.064 0.530 -25.227 1.00 86.31 79 SER A O 1
ATOM 543 N N . TYR A 1 80 ? 27.467 -1.577 -24.515 1.00 87.75 80 TYR A N 1
ATOM 544 C CA . TYR A 1 80 ? 26.193 -1.781 -23.819 1.00 87.75 80 TYR A CA 1
ATOM 545 C C . TYR A 1 80 ? 25.821 -0.601 -22.913 1.00 87.75 80 TYR A C 1
ATOM 547 O O . TYR A 1 80 ? 24.675 -0.159 -22.903 1.00 87.75 80 TYR A O 1
ATOM 555 N N . ASP A 1 81 ? 26.799 -0.029 -22.209 1.00 88.19 81 ASP A N 1
ATOM 556 C CA . ASP A 1 81 ? 26.569 1.090 -21.293 1.00 88.19 81 ASP A CA 1
ATOM 557 C C . ASP A 1 81 ? 26.077 2.354 -22.009 1.00 88.19 81 ASP A C 1
ATOM 559 O O . ASP A 1 81 ? 25.289 3.127 -21.456 1.00 88.19 81 ASP A O 1
ATOM 563 N N . VAL A 1 82 ? 26.523 2.576 -23.248 1.00 90.38 82 VAL A N 1
ATOM 564 C CA . VAL A 1 82 ? 26.088 3.715 -24.063 1.00 90.38 82 VAL A CA 1
ATOM 565 C C . VAL A 1 82 ? 24.667 3.478 -24.572 1.00 90.38 82 VAL A C 1
ATOM 567 O O . VAL A 1 82 ? 23.820 4.367 -24.442 1.00 90.38 82 VAL A O 1
ATOM 570 N N . GLN A 1 83 ? 24.372 2.264 -25.049 1.00 89.69 83 GLN A N 1
ATOM 571 C CA . GLN A 1 83 ? 23.019 1.873 -25.462 1.00 89.69 83 GLN A CA 1
ATOM 572 C C . GLN A 1 83 ? 22.029 1.988 -24.294 1.00 89.69 83 GLN A C 1
ATOM 574 O O . GLN A 1 83 ? 20.966 2.595 -24.426 1.00 89.69 83 GLN A O 1
ATOM 579 N N . LEU A 1 84 ? 22.411 1.504 -23.111 1.00 91.50 84 LEU A N 1
ATOM 580 C CA . LEU A 1 84 ? 21.609 1.565 -21.894 1.00 91.50 84 LEU A CA 1
ATOM 581 C C . LEU A 1 84 ? 21.300 3.008 -21.475 1.00 91.50 84 LEU A C 1
ATOM 583 O O . LEU A 1 84 ? 20.156 3.324 -21.140 1.00 91.50 84 LEU A O 1
ATOM 587 N N . LYS A 1 85 ? 22.289 3.912 -21.525 1.00 92.94 85 LYS A N 1
ATOM 588 C CA . LYS A 1 85 ? 22.072 5.346 -21.260 1.00 92.94 85 LYS A CA 1
ATOM 589 C C . LYS A 1 85 ? 21.088 5.964 -22.254 1.00 92.94 85 LYS A C 1
ATOM 591 O O . LYS A 1 85 ? 20.194 6.697 -21.832 1.00 92.94 85 LYS A O 1
ATOM 596 N N . ARG A 1 86 ? 21.210 5.645 -23.547 1.00 93.56 86 ARG A N 1
ATOM 597 C CA . ARG A 1 86 ? 20.289 6.127 -24.592 1.00 93.56 86 ARG A CA 1
ATOM 598 C C . ARG A 1 86 ? 18.863 5.629 -24.366 1.00 93.56 86 ARG A C 1
ATOM 600 O O . ARG A 1 86 ? 17.940 6.440 -24.393 1.00 93.56 86 ARG A O 1
ATOM 607 N N . ILE A 1 87 ? 18.688 4.337 -24.079 1.00 93.94 87 ILE A N 1
ATOM 608 C CA . ILE A 1 87 ? 17.379 3.738 -23.779 1.00 93.94 87 ILE A CA 1
ATOM 609 C C . ILE A 1 87 ? 16.754 4.421 -22.562 1.00 93.94 87 ILE A C 1
ATOM 611 O O . ILE A 1 87 ? 15.609 4.862 -22.629 1.00 93.94 87 ILE A O 1
ATOM 615 N N . ARG A 1 88 ? 17.509 4.579 -21.466 1.00 94.69 88 ARG A N 1
ATOM 616 C CA . ARG A 1 88 ? 17.021 5.252 -20.254 1.00 94.69 88 ARG A CA 1
ATOM 617 C C . ARG A 1 88 ? 16.575 6.681 -20.535 1.00 94.69 88 ARG A C 1
ATOM 619 O O . ARG A 1 88 ? 15.480 7.052 -20.130 1.00 94.69 88 ARG A O 1
ATOM 626 N N . GLU A 1 89 ? 17.369 7.477 -21.246 1.00 95.06 89 GLU A N 1
ATOM 627 C CA . GLU A 1 89 ? 16.988 8.856 -21.570 1.00 95.06 89 GLU A CA 1
ATOM 628 C C . GLU A 1 89 ? 15.798 8.931 -22.540 1.00 95.06 89 GLU A C 1
ATOM 630 O O . GLU A 1 89 ? 14.944 9.804 -22.386 1.00 95.06 89 GLU A O 1
ATOM 635 N N . ALA A 1 90 ? 15.671 7.998 -23.488 1.00 94.44 90 ALA A N 1
ATOM 636 C CA . ALA A 1 90 ? 14.497 7.910 -24.355 1.00 94.44 90 ALA A CA 1
ATOM 637 C C . ALA A 1 90 ? 13.225 7.586 -23.553 1.00 94.44 90 ALA A C 1
ATOM 639 O O . ALA A 1 90 ? 12.242 8.320 -23.638 1.00 94.44 90 ALA A O 1
ATOM 640 N N . VAL A 1 91 ? 13.262 6.548 -22.709 1.00 94.50 91 VAL A N 1
ATOM 641 C CA . VAL A 1 91 ? 12.133 6.168 -21.844 1.00 94.50 91 VAL A CA 1
ATOM 642 C C . VAL A 1 91 ? 11.775 7.315 -20.898 1.00 94.50 91 VAL A C 1
ATOM 644 O O . VAL A 1 91 ? 10.604 7.653 -20.759 1.00 94.50 91 VAL A O 1
ATOM 647 N N . LYS A 1 92 ? 12.769 7.980 -20.304 1.00 93.38 92 LYS A N 1
ATOM 648 C CA . LYS A 1 92 ? 12.581 9.152 -19.438 1.00 93.38 92 LYS A CA 1
ATOM 649 C C . LYS A 1 92 ? 11.847 10.291 -20.147 1.00 93.38 92 LYS A C 1
ATOM 651 O O . LYS A 1 92 ? 10.941 10.874 -19.560 1.00 93.38 92 LYS A O 1
ATOM 656 N N . LYS A 1 93 ? 12.210 10.599 -21.398 1.00 91.88 93 LYS A N 1
ATOM 657 C CA . LYS A 1 93 ? 11.526 11.618 -22.213 1.00 91.88 93 LYS A CA 1
ATOM 658 C C . LYS A 1 93 ? 10.070 11.245 -22.476 1.00 91.88 93 LYS A C 1
ATOM 660 O O . LYS A 1 93 ? 9.205 12.096 -22.309 1.00 91.88 93 LYS A O 1
ATOM 665 N N . VAL A 1 94 ? 9.796 9.985 -22.822 1.00 91.44 94 VAL A N 1
ATOM 666 C CA . VAL A 1 94 ? 8.422 9.508 -23.044 1.00 91.44 94 VAL A CA 1
ATOM 667 C C . VAL A 1 94 ? 7.606 9.574 -21.753 1.00 91.44 94 VAL A C 1
ATOM 669 O O . VAL A 1 94 ? 6.500 10.097 -21.772 1.00 91.44 94 VAL A O 1
ATOM 672 N N . VAL A 1 95 ? 8.154 9.116 -20.620 1.00 90.62 95 VAL A N 1
ATOM 673 C CA . VAL A 1 95 ? 7.477 9.213 -19.315 1.00 90.62 95 VAL A CA 1
ATOM 674 C C . VAL A 1 95 ? 7.151 10.668 -18.979 1.00 90.62 95 VAL A C 1
ATOM 676 O O . VAL A 1 95 ? 6.023 10.951 -18.597 1.00 90.62 95 VAL A O 1
ATOM 679 N N . LYS A 1 96 ? 8.095 11.603 -19.159 1.00 89.44 96 LYS A N 1
ATOM 680 C CA . LYS A 1 96 ? 7.836 13.033 -18.929 1.00 89.44 96 LYS A CA 1
ATOM 681 C C . LYS A 1 96 ? 6.733 13.572 -19.829 1.00 89.44 96 LYS A C 1
ATOM 683 O O . LYS A 1 96 ? 5.805 14.177 -19.314 1.00 89.44 96 LYS A O 1
ATOM 688 N N . ALA A 1 97 ? 6.793 13.292 -21.130 1.00 87.25 97 ALA A N 1
ATOM 689 C CA . ALA A 1 97 ? 5.765 13.727 -22.070 1.00 87.25 97 ALA A CA 1
ATOM 690 C C . ALA A 1 97 ? 4.378 13.192 -21.674 1.00 87.25 97 ALA A C 1
ATOM 692 O O . ALA A 1 97 ? 3.421 13.951 -21.611 1.00 87.25 97 ALA A O 1
ATOM 693 N N . LEU A 1 98 ? 4.276 11.909 -21.307 1.00 86.38 98 LEU A N 1
ATOM 694 C CA . LEU A 1 98 ? 3.017 11.311 -20.851 1.00 86.38 98 LEU A CA 1
ATOM 695 C C . LEU A 1 98 ? 2.466 11.955 -19.570 1.00 86.38 98 LEU A C 1
ATOM 697 O O . LEU A 1 98 ? 1.257 11.938 -19.367 1.00 86.38 98 LEU A O 1
ATOM 701 N N . LEU A 1 99 ? 3.326 12.501 -18.709 1.00 81.31 99 LEU A N 1
ATOM 702 C CA . LEU A 1 99 ? 2.923 13.173 -17.471 1.00 81.31 99 LEU A CA 1
ATOM 703 C C . LEU A 1 99 ? 2.609 14.661 -17.678 1.00 81.31 99 LEU A C 1
ATOM 705 O O . LEU A 1 99 ? 1.702 15.175 -17.034 1.00 81.31 99 LEU A O 1
ATOM 709 N N . GLU A 1 100 ? 3.335 15.340 -18.567 1.00 79.12 100 GLU A N 1
ATOM 710 C CA . GLU A 1 100 ? 3.178 16.768 -18.882 1.00 79.12 100 GLU A CA 1
ATOM 711 C C . GLU A 1 100 ? 1.982 17.039 -19.810 1.00 7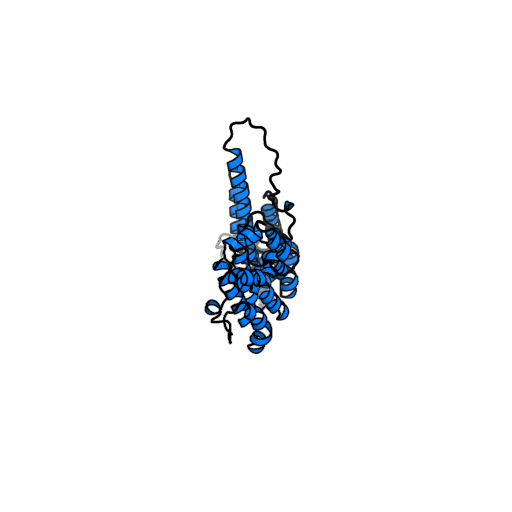9.12 100 GLU A C 1
ATOM 713 O O . GLU A 1 100 ? 1.349 18.085 -19.704 1.00 79.12 100 GLU A O 1
ATOM 718 N N . CYS A 1 101 ? 1.619 16.091 -20.682 1.00 65.69 101 CYS A N 1
ATOM 719 C CA . CYS A 1 101 ? 0.471 16.207 -21.590 1.00 65.69 101 CYS A CA 1
ATOM 720 C C . CYS A 1 101 ? -0.897 16.087 -20.895 1.00 65.69 101 CYS A C 1
ATOM 722 O O . CYS A 1 101 ? -1.926 16.099 -21.570 1.00 65.69 101 CYS A O 1
ATOM 724 N N . LEU A 1 102 ? -0.937 15.943 -19.570 1.00 62.06 102 LEU A N 1
ATOM 725 C CA . LEU A 1 102 ? -2.170 15.737 -18.825 1.00 62.06 102 LEU A CA 1
ATOM 726 C C . LEU A 1 102 ? -2.452 16.954 -17.950 1.00 62.06 102 LEU A C 1
ATOM 728 O O . LEU A 1 102 ? -1.591 17.321 -17.149 1.00 62.06 102 LEU A O 1
ATOM 732 N N . PRO A 1 103 ? -3.648 17.564 -18.031 1.00 53.50 103 PRO A N 1
ATOM 733 C CA . PRO A 1 103 ? -4.013 18.601 -17.086 1.00 53.50 103 PRO A CA 1
ATOM 734 C C . PRO A 1 103 ? -3.975 17.995 -15.680 1.00 53.50 103 PRO A C 1
ATOM 736 O O . PRO A 1 103 ? -4.741 17.084 -15.344 1.00 53.50 103 PRO A O 1
ATOM 739 N N . SER A 1 104 ? -3.047 18.482 -14.857 1.00 48.56 104 SER A N 1
ATOM 740 C CA . SER A 1 104 ? -3.130 18.353 -13.408 1.00 48.56 104 SER A CA 1
ATOM 741 C C . SER A 1 104 ? -4.491 18.913 -13.034 1.00 48.56 104 SER A C 1
ATOM 743 O O . SER A 1 104 ? -4.742 20.088 -13.291 1.00 48.56 104 SER A O 1
ATOM 745 N N . GLY A 1 105 ? -5.395 18.075 -12.528 1.00 44.25 105 GLY A N 1
ATOM 746 C CA . GLY A 1 105 ? -6.728 18.499 -12.113 1.00 44.25 105 GLY A CA 1
ATOM 747 C C . GLY A 1 105 ? -6.627 19.483 -10.952 1.00 44.25 105 GLY A C 1
ATOM 748 O O . GLY A 1 105 ? -6.754 19.094 -9.797 1.00 44.25 105 GLY A O 1
ATOM 749 N N . GLY A 1 106 ? -6.341 20.745 -11.264 1.00 34.84 106 GLY A N 1
ATOM 750 C CA . GLY A 1 106 ? -6.601 21.884 -10.410 1.00 34.84 106 GLY A CA 1
ATOM 751 C C . GLY A 1 106 ? -8.106 22.103 -10.371 1.00 34.84 106 GLY A C 1
ATOM 752 O O . GLY A 1 106 ? -8.783 21.960 -11.389 1.00 34.84 106 GLY A O 1
ATOM 753 N N . GLN A 1 107 ? -8.607 22.378 -9.172 1.00 30.55 107 GLN A N 1
ATOM 754 C CA . GLN A 1 107 ? -10.013 22.600 -8.851 1.00 30.55 107 GLN A CA 1
ATOM 755 C C . GLN A 1 107 ? -10.708 23.462 -9.920 1.00 30.55 107 GLN A C 1
ATOM 757 O O . GLN A 1 107 ? -10.134 24.475 -10.335 1.00 30.55 107 GLN A O 1
ATOM 762 N N . PRO A 1 108 ? -11.946 23.139 -10.338 1.00 34.84 108 PRO A N 1
ATOM 763 C CA . PRO A 1 108 ? -12.764 24.105 -11.045 1.00 34.84 108 PRO A CA 1
ATOM 764 C C . PRO A 1 108 ? -13.095 25.228 -10.056 1.00 34.84 108 PRO A C 1
ATOM 766 O O . PRO A 1 108 ? -14.024 25.129 -9.256 1.00 34.84 108 PRO A O 1
ATOM 769 N N . GLY A 1 109 ? -12.303 26.300 -10.085 1.00 29.41 109 GLY A N 1
ATOM 770 C CA . GLY A 1 109 ? -12.707 27.569 -9.504 1.00 29.41 109 GLY A CA 1
ATOM 771 C C . GLY A 1 109 ? -14.064 27.940 -10.092 1.00 29.41 109 GLY A C 1
ATOM 772 O O . GLY A 1 109 ? -14.241 27.919 -11.309 1.00 29.41 109 GLY A O 1
ATOM 773 N N . LEU A 1 110 ? -15.033 28.212 -9.217 1.00 35.34 110 LEU A N 1
ATOM 774 C CA . LEU A 1 110 ? -16.349 28.732 -9.566 1.00 35.34 110 LEU A CA 1
ATOM 775 C C . LEU A 1 110 ? -16.212 30.082 -10.288 1.00 35.34 110 LEU A C 1
ATOM 777 O O . LEU A 1 110 ? -16.413 31.138 -9.698 1.00 35.34 110 LEU A O 1
ATOM 781 N N . GLU A 1 111 ? -15.951 30.056 -11.584 1.00 28.06 111 GLU A N 1
ATOM 782 C CA . GLU A 1 111 ? -16.496 31.052 -12.490 1.00 28.06 111 GLU A CA 1
ATOM 783 C C . GLU A 1 111 ? -17.682 30.383 -13.171 1.00 28.06 111 GLU A C 1
ATOM 785 O O . GLU A 1 111 ? -17.535 29.543 -14.055 1.00 28.06 111 GLU A O 1
ATOM 790 N N . ARG A 1 112 ? -18.889 30.694 -12.682 1.00 29.44 112 ARG A N 1
ATOM 791 C CA . ARG A 1 112 ? -20.117 30.397 -13.420 1.00 29.44 112 ARG A CA 1
ATOM 792 C C . ARG A 1 112 ? -19.969 31.061 -14.793 1.00 29.44 112 ARG A C 1
ATOM 794 O O . ARG A 1 112 ? -19.923 32.292 -14.817 1.00 29.44 112 ARG A O 1
ATOM 801 N N . PRO A 1 113 ? -19.932 30.316 -15.912 1.00 35.78 113 PRO A N 1
ATOM 802 C CA . PRO A 1 113 ? -20.107 30.957 -17.194 1.00 35.78 113 PRO A CA 1
ATOM 803 C C . PRO A 1 113 ? -21.545 31.465 -17.211 1.00 35.78 113 PRO A C 1
ATOM 805 O O . PRO A 1 113 ? -22.495 30.714 -16.965 1.00 35.78 113 PRO A O 1
ATOM 808 N N . SER A 1 114 ? -21.686 32.773 -17.398 1.00 33.50 114 SER A N 1
ATOM 809 C CA . SER A 1 114 ? -22.960 33.410 -17.684 1.00 33.50 114 SER A CA 1
ATOM 810 C C . SER A 1 114 ? -23.675 32.588 -18.749 1.00 33.50 114 SER A C 1
ATOM 812 O O . SER A 1 114 ? -23.103 32.277 -19.793 1.00 33.50 114 SER A O 1
ATOM 814 N N . ALA A 1 115 ? -24.895 32.170 -18.425 1.00 47.22 115 ALA A N 1
ATOM 815 C CA . ALA A 1 115 ? -25.746 31.416 -19.320 1.00 47.22 115 ALA A CA 1
ATOM 816 C C . ALA A 1 115 ? -25.962 32.226 -20.598 1.00 47.22 115 ALA A C 1
ATOM 818 O O . ALA A 1 115 ? -26.606 33.264 -20.533 1.00 47.22 115 ALA A O 1
ATOM 819 N N . GLU A 1 116 ? -25.396 31.755 -21.707 1.00 42.38 116 GLU A N 1
ATOM 820 C CA . GLU A 1 116 ? -25.928 31.865 -23.067 1.00 42.38 116 GLU A CA 1
ATOM 821 C C . GLU A 1 116 ? -24.945 31.182 -24.029 1.00 42.38 116 GLU A C 1
ATOM 823 O O . GLU A 1 116 ? -23.841 31.665 -24.267 1.00 42.38 116 GLU A O 1
ATOM 828 N N . GLY A 1 117 ? -25.330 30.017 -24.553 1.00 37.75 117 GLY A N 1
ATOM 829 C CA . GLY A 1 117 ? -24.536 29.294 -25.545 1.00 37.75 117 GLY A CA 1
ATOM 830 C C . GLY A 1 117 ? -24.865 27.809 -25.598 1.00 37.75 117 GLY A C 1
ATOM 831 O O . GLY A 1 117 ? -24.390 27.029 -24.781 1.00 37.75 117 GLY A O 1
ATOM 832 N N . ASP A 1 118 ? -25.692 27.441 -26.570 1.00 48.38 118 ASP A N 1
ATOM 833 C CA . ASP A 1 118 ? -25.935 26.076 -27.037 1.00 48.38 118 ASP A CA 1
ATOM 834 C C . ASP A 1 118 ? -24.602 25.336 -27.297 1.00 48.38 118 ASP A C 1
ATOM 836 O O . ASP A 1 118 ? -23.754 25.833 -28.041 1.00 48.38 118 ASP A O 1
ATOM 840 N N . GLY A 1 119 ? -24.366 24.186 -26.651 1.00 43.44 119 GLY A N 1
ATOM 841 C CA . GLY A 1 119 ? -23.069 23.504 -26.752 1.00 43.44 119 GLY A CA 1
ATOM 842 C C . GLY A 1 119 ? -22.866 22.307 -25.823 1.00 43.44 119 GLY A C 1
ATOM 843 O O . GLY A 1 119 ? -21.952 22.309 -25.003 1.00 43.44 119 GLY A O 1
ATOM 844 N N . GLY A 1 120 ? -23.665 21.247 -25.979 1.00 45.94 120 GLY A N 1
ATOM 845 C CA . GLY A 1 120 ? -23.487 19.983 -25.241 1.00 45.94 120 GLY A CA 1
ATOM 846 C C . GLY A 1 120 ? -22.132 19.274 -25.449 1.00 45.94 120 GLY A C 1
ATOM 847 O O . GLY A 1 120 ? -21.775 18.422 -24.646 1.00 45.94 120 GLY A O 1
ATOM 848 N N . GLY A 1 121 ? -21.342 19.646 -26.467 1.00 51.81 121 GLY A N 1
ATOM 849 C CA . GLY A 1 121 ? -20.084 18.963 -26.817 1.00 51.81 121 GLY A CA 1
ATOM 850 C C . GLY A 1 121 ? -18.841 19.349 -25.997 1.00 51.81 121 GLY A C 1
ATOM 851 O O . GLY A 1 121 ? -17.921 18.549 -25.878 1.00 51.81 121 GLY A O 1
ATOM 852 N N . GLY A 1 122 ? -18.786 20.541 -25.388 1.00 56.66 122 GLY A N 1
ATOM 853 C CA . GLY A 1 122 ? -17.561 21.010 -24.707 1.00 56.66 122 GLY A CA 1
ATOM 854 C C . GLY A 1 122 ? -17.302 20.365 -23.338 1.00 56.66 122 GLY A C 1
ATOM 855 O O . GLY A 1 122 ? -16.156 20.185 -22.926 1.00 56.66 122 GLY A O 1
ATOM 856 N N . GLN A 1 123 ? -18.368 19.991 -22.629 1.00 56.47 123 GLN A N 1
ATOM 857 C CA . GLN A 1 123 ? -18.271 19.348 -21.317 1.00 56.47 123 GLN A CA 1
ATOM 858 C C . GLN A 1 123 ? -17.945 17.852 -21.446 1.00 56.47 123 GLN A C 1
ATOM 860 O O . GLN A 1 123 ? -17.218 17.310 -20.614 1.00 56.47 123 GLN A O 1
ATOM 865 N N . GLU A 1 124 ? -18.417 17.205 -22.515 1.00 61.88 124 GLU A N 1
ATOM 866 C CA . GLU A 1 124 ? -18.094 15.813 -22.840 1.00 61.88 124 GLU A CA 1
ATOM 867 C C . GLU A 1 124 ? -16.613 15.655 -23.213 1.00 61.88 124 GLU A C 1
ATOM 869 O O . GLU A 1 124 ? -15.945 14.782 -22.660 1.00 61.88 124 GLU A O 1
ATOM 874 N N . ASP A 1 125 ? -16.059 16.552 -24.036 1.00 63.59 125 ASP A N 1
ATOM 875 C CA . ASP A 1 125 ? -14.635 16.537 -24.404 1.00 63.59 125 ASP A CA 1
ATOM 876 C C . ASP A 1 125 ? -13.702 16.750 -23.197 1.00 63.59 125 ASP A C 1
ATOM 878 O O . ASP A 1 125 ? -12.661 16.096 -23.082 1.00 63.59 125 ASP A O 1
ATOM 882 N N . LEU A 1 126 ? -14.082 17.612 -22.244 1.00 69.06 126 LEU A N 1
ATOM 883 C CA . LEU A 1 126 ? -13.316 17.815 -21.009 1.00 69.06 126 LEU A CA 1
ATOM 884 C C . LEU A 1 126 ? -13.356 16.578 -20.101 1.00 69.06 126 LEU A C 1
ATOM 886 O O . LEU A 1 126 ? -12.324 16.168 -19.568 1.00 69.06 126 LEU A O 1
ATOM 890 N N . VAL A 1 127 ? -14.529 15.962 -19.935 1.00 69.44 127 VAL A N 1
ATOM 891 C CA . VAL A 1 127 ? -14.687 14.728 -19.148 1.00 69.44 127 VAL A CA 1
ATOM 892 C C . VAL A 1 127 ? -13.895 13.581 -19.776 1.00 69.44 127 VAL A C 1
ATOM 894 O O . VAL A 1 127 ? -13.204 12.854 -19.060 1.00 69.44 127 VAL A O 1
ATOM 897 N N . LEU A 1 128 ? -13.934 13.446 -21.104 1.00 70.19 128 LEU A N 1
ATOM 898 C CA . LEU A 1 128 ? -13.141 12.465 -21.844 1.00 70.19 128 LEU A CA 1
ATOM 899 C C . LEU A 1 128 ? -11.638 12.721 -21.681 1.00 70.19 128 LEU A C 1
ATOM 901 O O . LEU A 1 128 ? -10.889 11.780 -21.429 1.00 70.19 128 LEU A O 1
ATOM 905 N N . SER A 1 129 ? -11.195 13.978 -21.741 1.00 72.94 129 SER A N 1
ATOM 906 C CA . SER A 1 129 ? -9.794 14.360 -21.518 1.00 72.94 129 SER A CA 1
ATOM 907 C C . SER A 1 129 ? -9.312 14.030 -20.097 1.00 72.94 129 SER A C 1
ATOM 909 O O . SER A 1 129 ? -8.247 13.434 -19.912 1.00 72.94 129 SER A O 1
ATOM 911 N N . LEU A 1 130 ? -10.126 14.319 -19.076 1.00 73.81 130 LEU A N 1
ATOM 912 C CA . LEU A 1 130 ? -9.822 13.982 -17.681 1.00 73.81 130 LEU A CA 1
ATOM 913 C C . LEU A 1 130 ? -9.789 12.464 -17.446 1.00 73.81 130 LEU A C 1
ATOM 915 O O . LEU A 1 130 ? -8.889 11.966 -16.764 1.00 73.81 130 LEU A O 1
ATOM 919 N N . ALA A 1 131 ? -10.734 11.721 -18.030 1.00 77.00 131 ALA A N 1
ATOM 920 C CA . ALA A 1 131 ? -10.767 10.262 -17.965 1.00 77.00 131 ALA A CA 1
ATOM 921 C C . ALA A 1 131 ? -9.542 9.637 -18.651 1.00 77.00 131 ALA A C 1
ATOM 923 O O . ALA A 1 131 ? -8.902 8.755 -18.083 1.00 77.00 131 ALA A O 1
ATOM 924 N N . MET A 1 132 ? -9.153 10.149 -19.821 1.00 79.75 132 MET A N 1
ATOM 925 C CA . MET A 1 132 ? -7.939 9.721 -20.517 1.00 79.75 132 MET A CA 1
ATOM 926 C C . MET A 1 132 ? -6.684 10.005 -19.691 1.00 79.75 132 MET A C 1
ATOM 928 O O . MET A 1 132 ? -5.821 9.137 -19.574 1.00 79.75 132 MET A O 1
ATOM 932 N N . GLY A 1 133 ? -6.595 11.175 -19.054 1.00 84.31 133 GLY A N 1
ATOM 933 C CA . GLY A 1 133 ? -5.469 11.493 -18.180 1.00 84.31 133 GLY A CA 1
ATOM 934 C C . GLY A 1 133 ? -5.366 10.575 -16.968 1.00 84.31 133 GLY A C 1
ATOM 935 O O . GLY A 1 133 ? -4.276 10.102 -16.643 1.00 84.31 133 GLY A O 1
ATOM 936 N N . ARG A 1 134 ? -6.497 10.242 -16.341 1.00 88.88 134 ARG A N 1
ATOM 937 C CA . ARG A 1 134 ? -6.557 9.215 -15.294 1.00 88.88 134 ARG A CA 1
ATOM 938 C C . ARG A 1 134 ? -6.028 7.872 -15.809 1.00 88.88 134 ARG A C 1
ATOM 940 O O . ARG A 1 134 ? -5.176 7.262 -15.165 1.00 88.88 134 ARG A O 1
ATOM 947 N N . ASP A 1 135 ? -6.500 7.422 -16.968 1.00 89.94 135 ASP A N 1
ATOM 948 C CA . ASP A 1 135 ? -6.167 6.102 -17.511 1.00 89.94 135 ASP A CA 1
ATOM 949 C C . ASP A 1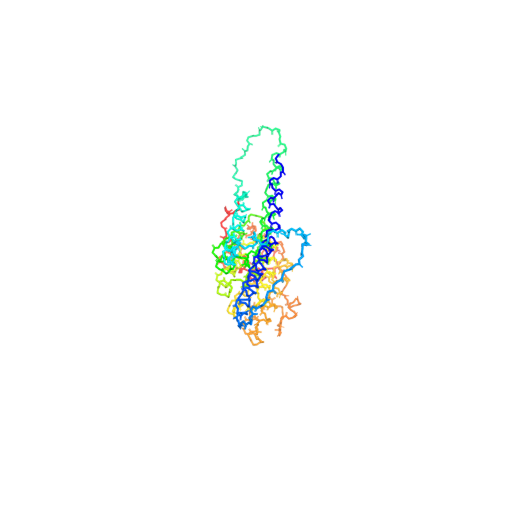 135 ? -4.687 5.998 -17.925 1.00 89.94 135 ASP A C 1
ATOM 951 O O . ASP A 1 135 ? -4.054 4.966 -17.688 1.00 89.94 135 ASP A O 1
ATOM 955 N N . VAL A 1 136 ? -4.096 7.079 -18.450 1.00 90.00 136 VAL A N 1
ATOM 956 C CA . VAL A 1 136 ? -2.650 7.178 -18.727 1.00 90.00 136 VAL A CA 1
ATOM 957 C C . VAL A 1 136 ? -1.835 7.049 -17.439 1.00 90.00 136 VAL A C 1
ATOM 959 O O . VAL A 1 136 ? -0.880 6.270 -17.395 1.00 90.00 136 VAL A O 1
ATOM 962 N N . ARG A 1 137 ? -2.215 7.757 -16.365 1.00 90.94 137 ARG A N 1
ATOM 963 C CA . ARG A 1 137 ? -1.519 7.677 -15.066 1.00 90.94 137 ARG A CA 1
ATOM 964 C C . ARG A 1 137 ? -1.601 6.275 -14.461 1.00 90.94 137 ARG A C 1
ATOM 966 O O . ARG A 1 137 ? -0.588 5.750 -13.999 1.00 90.94 137 ARG A O 1
ATOM 973 N N . ILE A 1 138 ? -2.763 5.624 -14.542 1.00 93.50 138 ILE A N 1
ATOM 974 C CA . ILE A 1 138 ? -2.932 4.223 -14.119 1.00 93.50 138 ILE A CA 1
ATOM 975 C C . ILE A 1 138 ? -2.061 3.283 -14.966 1.00 93.50 138 ILE A C 1
ATOM 977 O O . ILE A 1 138 ? -1.409 2.392 -14.421 1.00 93.50 138 ILE A O 1
ATOM 981 N N . ALA A 1 139 ? -2.011 3.468 -16.287 1.00 93.62 139 ALA A N 1
ATOM 982 C CA . ALA A 1 139 ? -1.181 2.650 -17.172 1.00 93.62 139 ALA A CA 1
ATOM 983 C C . ALA A 1 139 ? 0.323 2.796 -16.868 1.00 93.62 139 ALA A C 1
ATOM 985 O O . ALA A 1 139 ? 1.051 1.799 -16.838 1.00 93.62 139 ALA A O 1
ATOM 986 N N . LEU A 1 140 ? 0.775 4.016 -16.564 1.00 92.44 140 LEU A N 1
ATOM 987 C CA . LEU A 1 140 ? 2.142 4.281 -16.112 1.00 92.44 140 LEU A CA 1
ATOM 988 C C . LEU A 1 140 ? 2.449 3.602 -14.774 1.00 92.44 140 LEU A C 1
ATOM 990 O O . LEU A 1 140 ? 3.492 2.959 -14.649 1.00 92.44 140 LEU A O 1
ATOM 994 N N . LEU A 1 141 ? 1.537 3.692 -13.800 1.00 94.25 141 LEU A N 1
ATOM 995 C CA . LEU A 1 141 ? 1.667 3.022 -12.504 1.00 94.25 141 LEU A CA 1
ATOM 996 C C . LEU A 1 141 ? 1.804 1.504 -12.660 1.00 94.25 141 LEU A C 1
ATOM 998 O O . LEU A 1 141 ? 2.719 0.916 -12.095 1.00 94.25 141 LEU A O 1
ATOM 1002 N N . ARG A 1 142 ? 0.989 0.873 -13.511 1.00 94.69 142 ARG A N 1
ATOM 1003 C CA . ARG A 1 142 ? 1.094 -0.571 -13.811 1.00 94.69 142 ARG A CA 1
ATOM 1004 C C . ARG A 1 142 ? 2.431 -0.967 -14.444 1.00 94.69 142 ARG A C 1
ATOM 1006 O O . ARG A 1 142 ? 2.864 -2.111 -14.333 1.00 94.69 142 ARG A O 1
ATOM 1013 N N . SER A 1 143 ? 3.107 -0.025 -15.100 1.00 94.38 143 SER A N 1
ATOM 1014 C CA . SER A 1 143 ? 4.436 -0.228 -15.686 1.00 94.38 143 SER A CA 1
ATOM 1015 C C . SER A 1 143 ? 5.584 0.142 -14.738 1.00 94.38 143 SER A C 1
ATOM 1017 O O . SER A 1 143 ? 6.746 -0.066 -15.093 1.00 94.38 143 SER A O 1
ATOM 1019 N N . VAL A 1 144 ? 5.305 0.658 -13.533 1.00 93.75 144 VAL A N 1
ATOM 1020 C CA . VAL A 1 144 ? 6.310 1.272 -12.646 1.00 93.75 144 VAL A CA 1
ATOM 1021 C C . VAL A 1 144 ? 7.439 0.314 -12.274 1.00 93.75 144 VAL A C 1
ATOM 1023 O O . VAL A 1 144 ? 8.601 0.704 -12.238 1.00 93.75 144 VAL A O 1
ATOM 1026 N N . CYS A 1 145 ? 7.118 -0.961 -12.068 1.00 93.25 145 CYS A N 1
ATOM 1027 C CA . CYS A 1 145 ? 8.085 -2.008 -11.761 1.00 93.25 145 CYS A CA 1
ATOM 1028 C C . CYS A 1 145 ? 9.096 -2.219 -12.893 1.00 93.25 145 CYS A C 1
ATOM 1030 O O . CYS A 1 145 ? 10.295 -2.322 -12.653 1.00 93.25 145 CYS A O 1
ATOM 1032 N N . VAL A 1 146 ? 8.614 -2.243 -14.134 1.00 94.25 146 VAL A N 1
ATOM 1033 C CA . VAL A 1 146 ? 9.450 -2.441 -15.326 1.00 94.25 146 VAL A CA 1
ATOM 1034 C C . VAL A 1 146 ? 10.278 -1.192 -15.617 1.00 94.25 146 VAL A C 1
ATOM 1036 O O . VAL A 1 146 ? 11.446 -1.272 -15.997 1.00 94.25 146 VAL A O 1
ATOM 1039 N N . LEU A 1 147 ? 9.692 -0.017 -15.388 1.00 94.12 147 LEU A N 1
ATOM 1040 C CA . LEU A 1 147 ? 10.404 1.252 -15.475 1.00 94.12 147 LEU A CA 1
ATOM 1041 C C . LEU A 1 147 ? 11.512 1.334 -14.415 1.00 94.12 147 LEU A C 1
ATOM 1043 O O . LEU A 1 147 ? 12.622 1.751 -14.735 1.00 94.12 147 LEU A O 1
ATOM 1047 N N . ALA A 1 148 ? 11.259 0.875 -13.188 1.00 94.50 148 ALA A N 1
ATOM 1048 C CA . ALA A 1 148 ? 12.262 0.831 -12.127 1.00 94.50 148 ALA A CA 1
ATOM 1049 C C . ALA A 1 148 ? 13.441 -0.099 -12.474 1.00 94.50 148 ALA A C 1
ATOM 1051 O O . ALA A 1 148 ? 14.600 0.271 -12.283 1.00 94.50 148 ALA A O 1
ATOM 1052 N N . GLU A 1 149 ? 13.167 -1.269 -13.063 1.00 93.88 149 GLU A N 1
ATOM 1053 C CA . GLU A 1 149 ? 14.204 -2.158 -13.616 1.00 93.88 149 GLU A CA 1
ATOM 1054 C C . GLU A 1 149 ? 15.029 -1.447 -14.696 1.00 93.88 149 GLU A C 1
ATOM 1056 O O . GLU A 1 149 ? 16.259 -1.468 -14.664 1.00 93.88 149 GLU A O 1
ATOM 1061 N N . THR A 1 150 ? 14.353 -0.743 -15.606 1.00 93.62 150 THR A N 1
ATOM 1062 C CA . THR A 1 150 ? 14.989 -0.033 -16.724 1.00 93.62 150 THR A CA 1
ATOM 1063 C C . THR A 1 150 ? 15.909 1.085 -16.249 1.00 93.62 150 THR A C 1
ATOM 1065 O O . THR A 1 150 ? 17.046 1.213 -16.711 1.00 93.62 150 THR A O 1
ATOM 1068 N N . PHE A 1 151 ? 15.442 1.902 -15.309 1.00 93.44 151 PHE A N 1
ATOM 1069 C CA . PHE A 1 151 ? 16.197 3.033 -14.780 1.00 93.44 151 PHE A CA 1
ATOM 1070 C C . PHE A 1 151 ? 17.295 2.619 -13.796 1.00 93.44 151 PHE A C 1
ATOM 1072 O O . PHE A 1 151 ? 18.237 3.384 -13.574 1.00 93.44 151 PHE A O 1
ATOM 1079 N N . GLY A 1 152 ? 17.201 1.418 -13.224 1.00 91.50 152 GLY A N 1
ATOM 1080 C CA . GLY A 1 152 ? 18.049 0.991 -12.121 1.00 91.50 152 GLY A CA 1
ATOM 1081 C C . GLY A 1 152 ? 17.770 1.792 -10.847 1.00 91.50 152 GLY A C 1
ATOM 1082 O O . GLY A 1 152 ? 16.845 2.604 -10.776 1.00 91.50 152 GLY A O 1
ATOM 1083 N N . ARG A 1 153 ? 18.585 1.572 -9.814 1.00 90.94 153 ARG A N 1
ATOM 1084 C CA . ARG A 1 153 ? 18.342 2.125 -8.474 1.00 90.94 153 ARG A CA 1
ATOM 1085 C C . ARG A 1 153 ? 18.335 3.655 -8.440 1.00 90.94 153 ARG A C 1
ATOM 1087 O O . ARG A 1 153 ? 17.367 4.244 -7.965 1.00 90.94 153 ARG A O 1
ATOM 1094 N N . ASP A 1 154 ? 19.366 4.290 -8.994 1.00 91.19 154 ASP A N 1
ATOM 1095 C CA . ASP A 1 154 ? 19.518 5.750 -8.944 1.00 91.19 154 ASP A CA 1
ATOM 1096 C C . ASP A 1 154 ? 18.446 6.466 -9.761 1.00 91.19 154 ASP A C 1
ATOM 1098 O O . ASP A 1 154 ? 17.871 7.455 -9.311 1.00 91.19 154 ASP A O 1
ATOM 1102 N N . GLY A 1 155 ? 18.128 5.952 -10.952 1.00 92.19 155 GLY A N 1
ATOM 1103 C CA . GLY A 1 155 ? 17.064 6.519 -11.774 1.00 92.19 155 GLY A CA 1
ATOM 1104 C C . GLY A 1 155 ? 15.679 6.283 -11.167 1.00 92.19 155 GLY A C 1
ATOM 1105 O O . GLY A 1 155 ? 14.833 7.174 -11.208 1.00 92.19 155 GLY A O 1
ATOM 1106 N N . THR A 1 156 ? 15.450 5.140 -10.515 1.00 93.94 156 THR A N 1
ATOM 1107 C CA . THR A 1 156 ? 14.204 4.914 -9.768 1.00 93.94 156 THR A CA 1
ATOM 1108 C C . THR A 1 156 ? 14.065 5.932 -8.641 1.00 93.94 156 THR A C 1
ATOM 1110 O O . THR A 1 156 ? 13.028 6.575 -8.530 1.00 93.94 156 THR A O 1
ATOM 1113 N N . HIS A 1 157 ? 15.114 6.125 -7.842 1.00 92.19 157 HIS A N 1
ATOM 1114 C CA . HIS A 1 157 ? 15.091 7.036 -6.702 1.00 92.19 157 HIS A CA 1
ATOM 1115 C C . HIS A 1 157 ? 14.970 8.511 -7.115 1.00 92.19 157 HIS A C 1
ATOM 1117 O O . HIS A 1 157 ? 14.137 9.236 -6.580 1.00 92.19 157 HIS A O 1
ATOM 1123 N N . ASN A 1 158 ? 15.780 8.961 -8.076 1.00 91.81 158 ASN A N 1
ATOM 1124 C CA . ASN A 1 158 ? 15.913 10.384 -8.403 1.00 91.81 158 ASN A CA 1
ATOM 1125 C C . ASN A 1 158 ? 14.926 10.865 -9.473 1.00 91.81 158 ASN A C 1
ATOM 1127 O O . ASN A 1 158 ? 14.667 12.062 -9.563 1.00 91.81 158 ASN A O 1
ATOM 1131 N N . PHE A 1 159 ? 14.407 9.961 -10.309 1.00 92.25 159 PHE A N 1
ATOM 1132 C CA . PHE A 1 159 ? 13.481 10.309 -11.385 1.00 92.25 159 PHE A CA 1
ATOM 1133 C C . PHE A 1 159 ? 12.093 9.708 -11.171 1.00 92.25 159 PHE A C 1
ATOM 1135 O O . PHE A 1 159 ? 11.131 10.462 -11.131 1.00 92.25 159 PHE A O 1
ATOM 1142 N N . LEU A 1 160 ? 11.963 8.387 -11.019 1.00 91.62 160 LEU A N 1
ATOM 1143 C CA . LEU A 1 160 ? 10.644 7.736 -11.005 1.00 91.62 160 LEU A CA 1
ATOM 1144 C C . LEU A 1 160 ? 9.859 8.000 -9.710 1.00 91.62 160 LEU A C 1
ATOM 1146 O O . LEU A 1 160 ? 8.663 8.280 -9.753 1.00 91.62 160 LEU A O 1
ATOM 1150 N N . LEU A 1 161 ? 10.532 7.925 -8.562 1.00 91.12 161 LEU A N 1
ATOM 1151 C CA . LEU A 1 161 ? 9.906 7.988 -7.244 1.00 91.12 161 LEU A CA 1
ATOM 1152 C C . LEU A 1 161 ? 9.180 9.322 -6.970 1.00 91.12 161 LEU A C 1
ATOM 1154 O O . LEU A 1 161 ? 8.046 9.256 -6.500 1.00 91.12 161 LEU A O 1
ATOM 1158 N N . PRO A 1 162 ? 9.724 10.511 -7.316 1.00 90.69 162 PRO A N 1
ATOM 1159 C CA . PRO A 1 162 ? 8.988 11.773 -7.201 1.00 90.69 162 PRO A CA 1
ATOM 1160 C C . PRO A 1 162 ? 7.638 11.782 -7.934 1.00 90.69 162 PRO A C 1
ATOM 1162 O O . PRO A 1 162 ? 6.648 12.257 -7.381 1.00 90.69 162 PRO A O 1
ATOM 1165 N N . TYR A 1 163 ? 7.564 11.212 -9.144 1.00 88.25 163 TYR A N 1
ATOM 1166 C CA . TYR A 1 163 ? 6.300 11.122 -9.885 1.00 88.25 163 TYR A CA 1
ATOM 1167 C C . TYR A 1 163 ? 5.338 10.130 -9.245 1.00 88.25 163 TYR A C 1
ATOM 1169 O O . TYR A 1 163 ? 4.158 10.429 -9.085 1.00 88.25 163 TYR A O 1
ATOM 1177 N N . VAL A 1 164 ? 5.846 8.975 -8.818 1.00 89.06 164 VAL A N 1
ATOM 1178 C CA . VAL A 1 164 ? 5.042 7.962 -8.129 1.00 89.06 164 VAL A CA 1
ATOM 1179 C C . VAL A 1 164 ? 4.427 8.546 -6.853 1.00 89.06 164 VAL A C 1
ATOM 1181 O O . VAL A 1 164 ? 3.230 8.400 -6.640 1.00 89.06 164 VAL A O 1
ATOM 1184 N N . ILE A 1 165 ? 5.195 9.303 -6.062 1.00 90.31 165 ILE A N 1
ATOM 1185 C CA . ILE A 1 165 ? 4.693 10.004 -4.868 1.00 90.31 165 ILE A CA 1
ATOM 1186 C C . ILE A 1 165 ? 3.668 11.084 -5.235 1.00 90.31 165 ILE A C 1
ATOM 1188 O O . ILE A 1 165 ? 2.702 11.271 -4.502 1.00 90.31 165 ILE A O 1
ATOM 1192 N N . SER A 1 166 ? 3.828 11.783 -6.363 1.00 88.75 166 SER A N 1
ATOM 1193 C CA . SER A 1 166 ? 2.866 12.818 -6.773 1.00 88.75 166 SER A CA 1
ATOM 1194 C C . SER A 1 166 ? 1.448 12.267 -6.991 1.00 88.75 166 SER A C 1
ATOM 1196 O O . SER A 1 166 ? 0.472 12.951 -6.685 1.00 88.75 166 SER A O 1
ATOM 1198 N N . PHE A 1 167 ? 1.324 10.999 -7.404 1.00 89.81 167 PHE A N 1
ATOM 1199 C CA . PHE A 1 167 ? 0.036 10.321 -7.578 1.00 89.81 167 PHE A CA 1
ATOM 1200 C C . PHE A 1 167 ? -0.708 10.051 -6.270 1.00 89.81 167 PHE A C 1
ATOM 1202 O O . PHE A 1 167 ? -1.908 9.796 -6.297 1.00 89.81 167 PHE A O 1
ATOM 1209 N N . LEU A 1 168 ? -0.035 10.151 -5.123 1.00 88.62 168 LEU A N 1
ATOM 1210 C CA . LEU A 1 168 ? -0.647 10.001 -3.804 1.00 88.62 168 LEU A CA 1
ATOM 1211 C C . LEU A 1 168 ? -1.725 11.056 -3.531 1.00 88.62 168 LEU A C 1
ATOM 1213 O O . LEU A 1 168 ? -2.638 10.814 -2.749 1.00 88.62 168 LEU A O 1
ATOM 1217 N N . ASN A 1 169 ? -1.617 12.222 -4.171 1.00 87.75 169 ASN A N 1
ATOM 1218 C CA . ASN A 1 169 ? -2.561 13.329 -4.036 1.00 87.75 169 ASN A CA 1
ATOM 1219 C C . ASN A 1 169 ? -3.385 13.548 -5.317 1.00 87.75 169 ASN A C 1
ATOM 1221 O O . ASN A 1 169 ? -3.941 14.629 -5.501 1.00 87.75 169 ASN A O 1
ATOM 1225 N N . ASP A 1 170 ? -3.453 12.557 -6.216 1.00 90.31 170 ASP A N 1
ATOM 1226 C CA . ASP A 1 170 ? -4.244 12.675 -7.445 1.00 90.31 170 ASP A CA 1
ATOM 1227 C C . ASP A 1 170 ? -5.736 12.866 -7.115 1.00 90.31 170 ASP A C 1
ATOM 1229 O O . ASP A 1 170 ? -6.248 12.183 -6.216 1.00 90.31 170 ASP A O 1
ATOM 1233 N N . PRO A 1 171 ? -6.463 13.752 -7.823 1.00 86.62 171 PRO A N 1
ATOM 1234 C CA . PRO A 1 171 ? -7.899 13.927 -7.615 1.00 86.62 171 PRO A CA 1
ATOM 1235 C C . PRO A 1 171 ? -8.691 12.634 -7.863 1.00 86.62 171 PRO A C 1
ATOM 1237 O O . PRO A 1 171 ? -9.652 12.354 -7.142 1.00 86.62 171 PRO A O 1
ATOM 1240 N N . ALA A 1 172 ? -8.279 11.814 -8.836 1.00 90.56 172 ALA A N 1
ATOM 1241 C CA . ALA A 1 172 ? -8.927 10.546 -9.135 1.00 90.56 172 ALA A CA 1
ATOM 1242 C C . ALA A 1 172 ? -8.509 9.477 -8.119 1.00 90.56 172 ALA A C 1
ATOM 1244 O O . ALA A 1 172 ? -7.340 9.094 -8.015 1.00 90.56 172 ALA A O 1
ATOM 1245 N N . TRP A 1 173 ? -9.485 8.950 -7.381 1.00 93.75 173 TRP A N 1
ATOM 1246 C CA . TRP A 1 173 ? -9.237 7.913 -6.380 1.00 93.75 173 TRP A CA 1
ATOM 1247 C C . TRP A 1 173 ? -8.679 6.630 -7.011 1.00 93.75 173 TRP A C 1
ATOM 1249 O O . TRP A 1 173 ? -7.902 5.927 -6.373 1.00 93.75 173 TRP A O 1
ATOM 1259 N N . GLU A 1 174 ? -9.008 6.341 -8.273 1.00 95.62 174 GLU A N 1
ATOM 1260 C CA . GLU A 1 174 ? -8.499 5.185 -9.011 1.00 95.62 174 GLU A CA 1
ATOM 1261 C C . GLU A 1 174 ? -6.976 5.233 -9.171 1.00 95.62 174 GLU A C 1
ATOM 1263 O O . GLU A 1 174 ? -6.315 4.200 -9.087 1.00 95.62 174 GLU A O 1
ATOM 1268 N N . VAL A 1 175 ? -6.410 6.429 -9.369 1.00 94.88 175 VAL A N 1
ATOM 1269 C CA . VAL A 1 175 ? -4.958 6.625 -9.496 1.00 94.88 175 VAL A CA 1
ATOM 1270 C C . VAL A 1 175 ? -4.286 6.398 -8.145 1.00 94.88 175 VAL A C 1
ATOM 1272 O O . VAL A 1 175 ? -3.289 5.681 -8.071 1.00 94.88 175 VAL A O 1
ATOM 1275 N N . ARG A 1 176 ? -4.864 6.932 -7.060 1.00 95.75 176 ARG A N 1
ATOM 1276 C CA . ARG A 1 176 ? -4.363 6.711 -5.692 1.00 95.75 176 ARG A CA 1
ATOM 1277 C C . ARG A 1 176 ? -4.433 5.234 -5.289 1.00 95.75 176 ARG A C 1
ATOM 1279 O O . ARG A 1 176 ? -3.495 4.708 -4.697 1.00 95.75 176 ARG A O 1
ATOM 1286 N N . ALA A 1 177 ? -5.510 4.538 -5.658 1.00 96.44 177 ALA A N 1
ATOM 1287 C CA . ALA A 1 177 ? -5.650 3.101 -5.435 1.00 96.44 177 ALA A CA 1
ATOM 1288 C C . ALA A 1 177 ? -4.615 2.296 -6.240 1.00 96.44 177 ALA A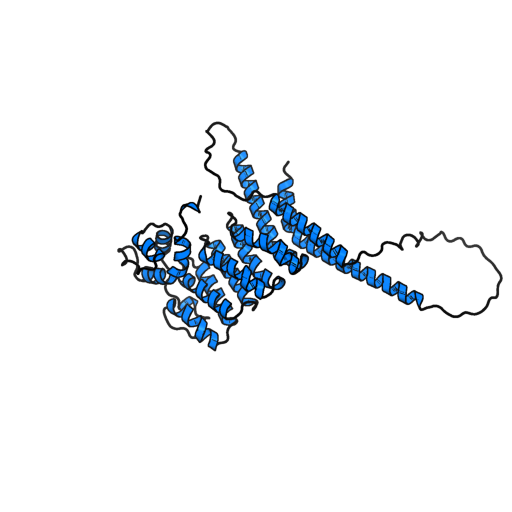 C 1
ATOM 1290 O O . ALA A 1 177 ? -3.926 1.450 -5.671 1.00 96.44 177 ALA A O 1
ATOM 1291 N N . ALA A 1 178 ? -4.438 2.605 -7.530 1.00 96.31 178 ALA A N 1
ATOM 1292 C CA . ALA A 1 178 ? -3.416 1.974 -8.367 1.00 96.31 178 ALA A CA 1
ATOM 1293 C C . ALA A 1 178 ? -1.997 2.221 -7.827 1.00 96.31 178 ALA A C 1
ATOM 1295 O O . ALA A 1 178 ? -1.159 1.321 -7.849 1.00 96.31 178 ALA A O 1
ATOM 1296 N N . PHE A 1 179 ? -1.728 3.411 -7.278 1.00 96.00 179 PHE A N 1
ATOM 1297 C CA . PHE A 1 179 ? -0.476 3.694 -6.580 1.00 96.00 179 PHE A CA 1
ATOM 1298 C C . PHE A 1 179 ? -0.272 2.718 -5.417 1.00 96.00 179 PHE A C 1
ATOM 1300 O O . PHE A 1 179 ? 0.790 2.110 -5.317 1.00 96.00 179 PHE A O 1
ATOM 1307 N N . CYS A 1 180 ? -1.279 2.523 -4.563 1.00 96.00 180 CYS A N 1
ATOM 1308 C CA . CYS A 1 180 ? -1.180 1.619 -3.419 1.00 96.00 180 CYS A CA 1
ATOM 1309 C C . CYS A 1 180 ? -0.929 0.157 -3.813 1.00 96.00 180 CYS A C 1
ATOM 1311 O O . CYS A 1 180 ? -0.267 -0.564 -3.067 1.00 96.00 180 CYS A O 1
ATOM 1313 N N . GLU A 1 181 ? -1.437 -0.291 -4.957 1.00 94.94 181 GLU A N 1
ATOM 1314 C CA . GLU A 1 181 ? -1.211 -1.650 -5.460 1.00 94.94 181 GLU A CA 1
ATOM 1315 C C . GLU A 1 181 ? 0.210 -1.825 -6.016 1.00 94.94 181 GLU A C 1
ATOM 1317 O O . GLU A 1 181 ? 0.886 -2.815 -5.726 1.00 94.94 181 GLU A O 1
ATOM 1322 N N . GLU A 1 182 ? 0.689 -0.846 -6.784 1.00 94.56 182 GLU A N 1
ATOM 1323 C CA . GLU A 1 182 ? 1.954 -0.947 -7.514 1.00 94.56 182 GLU A CA 1
ATOM 1324 C C . GLU A 1 182 ? 3.169 -0.526 -6.675 1.00 94.56 182 GLU A C 1
ATOM 1326 O O . GLU A 1 182 ? 4.237 -1.141 -6.760 1.00 94.56 182 GLU A O 1
ATOM 1331 N N . ALA A 1 183 ? 3.020 0.466 -5.791 1.00 93.50 183 ALA A N 1
ATOM 1332 C CA . ALA A 1 183 ? 4.094 0.936 -4.914 1.00 93.50 183 ALA A CA 1
ATOM 1333 C C . ALA A 1 183 ? 4.595 -0.162 -3.963 1.00 93.50 183 ALA A C 1
ATOM 1335 O O . ALA A 1 183 ? 5.782 -0.187 -3.631 1.00 93.50 183 ALA A O 1
ATOM 1336 N N . ALA A 1 184 ? 3.736 -1.121 -3.599 1.00 93.81 184 ALA A N 1
ATOM 1337 C CA . AL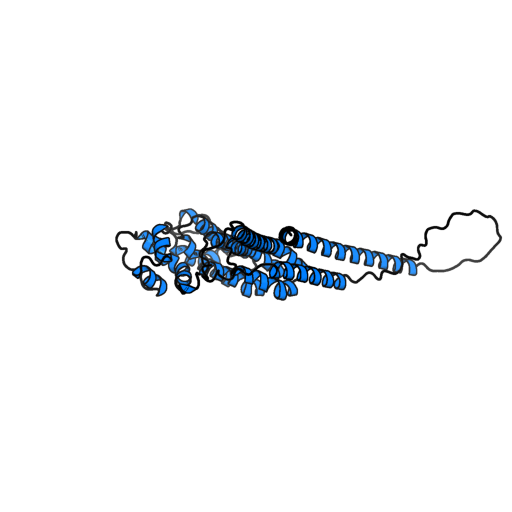A A 1 184 ? 4.098 -2.269 -2.769 1.00 93.81 184 ALA A CA 1
ATOM 1338 C C . ALA A 1 184 ? 5.221 -3.106 -3.390 1.00 93.81 184 ALA A C 1
ATOM 1340 O O . ALA A 1 184 ? 5.932 -3.797 -2.668 1.00 93.81 184 ALA A O 1
ATOM 1341 N N . ARG A 1 185 ? 5.386 -3.064 -4.718 1.00 92.38 185 ARG A N 1
ATOM 1342 C CA . ARG A 1 185 ? 6.343 -3.879 -5.481 1.00 92.38 185 ARG A CA 1
ATOM 1343 C C . ARG A 1 185 ? 7.667 -3.162 -5.760 1.00 92.38 185 ARG A C 1
ATOM 1345 O O . ARG A 1 185 ? 8.643 -3.808 -6.132 1.00 92.38 185 ARG A O 1
ATOM 1352 N N . LEU A 1 186 ? 7.742 -1.849 -5.538 1.00 92.50 186 LEU A N 1
ATOM 1353 C CA . LEU A 1 186 ? 8.970 -1.054 -5.670 1.00 92.50 186 LEU A CA 1
ATOM 1354 C C . LEU A 1 186 ? 10.117 -1.360 -4.684 1.00 92.50 186 LEU A C 1
ATOM 1356 O O . LEU A 1 186 ? 11.268 -1.115 -5.064 1.00 92.50 186 LEU A O 1
ATOM 1360 N N . PRO A 1 187 ? 9.895 -1.896 -3.464 1.00 91.94 187 PRO A N 1
ATOM 1361 C CA . PRO A 1 187 ? 10.967 -2.159 -2.503 1.00 91.94 187 PRO A CA 1
ATOM 1362 C C . PRO A 1 187 ? 12.134 -2.975 -3.061 1.00 91.94 187 PRO A C 1
ATOM 1364 O O . PRO A 1 187 ? 13.288 -2.709 -2.720 1.00 91.94 187 PRO A O 1
ATOM 1367 N N . ARG A 1 188 ? 11.855 -3.909 -3.979 1.00 89.56 188 ARG A N 1
ATOM 1368 C CA . ARG A 1 188 ? 12.868 -4.734 -4.657 1.00 89.56 188 ARG A CA 1
ATOM 1369 C C . ARG A 1 188 ? 13.886 -3.925 -5.476 1.00 89.56 188 ARG A C 1
ATOM 1371 O O . ARG A 1 188 ? 14.988 -4.406 -5.706 1.00 89.56 188 ARG A O 1
ATOM 1378 N N . HIS A 1 189 ? 13.545 -2.699 -5.882 1.00 90.38 189 HIS A N 1
ATOM 1379 C CA . HIS A 1 189 ? 14.425 -1.796 -6.640 1.00 90.38 189 HIS A CA 1
ATOM 1380 C C . HIS A 1 189 ? 15.035 -0.680 -5.780 1.00 90.38 189 HIS A C 1
ATOM 1382 O O . HIS A 1 189 ? 16.103 -0.166 -6.103 1.00 90.38 189 HIS A O 1
ATOM 1388 N N . LEU A 1 190 ? 14.370 -0.299 -4.686 1.00 90.62 190 LEU A N 1
ATOM 1389 C CA . LEU A 1 190 ? 14.784 0.805 -3.810 1.00 90.62 190 LEU A CA 1
ATOM 1390 C C . LEU A 1 190 ? 15.695 0.340 -2.660 1.00 90.62 190 LEU A C 1
ATOM 1392 O O . LEU A 1 190 ? 16.617 1.051 -2.245 1.00 90.62 190 LEU A O 1
ATOM 1396 N N . GLY A 1 191 ? 15.463 -0.875 -2.162 1.00 89.88 191 GLY A N 1
ATOM 1397 C CA . GLY A 1 191 ? 16.089 -1.426 -0.963 1.00 89.88 191 GLY A CA 1
ATOM 1398 C C . GLY A 1 191 ? 15.418 -0.970 0.339 1.00 89.88 191 GLY A C 1
ATOM 1399 O O . GLY A 1 191 ? 14.547 -0.099 0.354 1.00 89.88 191 GLY A O 1
ATOM 1400 N N . GLN A 1 192 ? 15.843 -1.568 1.455 1.00 91.50 192 GLN A N 1
ATOM 1401 C CA . GLN A 1 192 ? 15.191 -1.423 2.764 1.00 91.50 192 GLN A CA 1
ATOM 1402 C C . GLN A 1 192 ? 15.111 0.023 3.270 1.00 91.50 192 GLN A C 1
ATOM 1404 O O . GLN A 1 192 ? 14.031 0.472 3.636 1.00 91.50 192 GLN A O 1
ATOM 1409 N N . VAL A 1 193 ? 16.222 0.768 3.258 1.00 91.62 193 VAL A N 1
ATOM 1410 C CA . VAL A 1 193 ? 16.275 2.131 3.825 1.00 91.62 193 VAL A CA 1
ATOM 1411 C C . VAL A 1 193 ? 15.296 3.073 3.121 1.00 91.62 193 VAL A C 1
ATOM 1413 O O . VAL A 1 193 ? 14.500 3.731 3.781 1.00 91.62 193 VAL A O 1
ATOM 1416 N N . SER A 1 194 ? 15.299 3.096 1.786 1.00 91.69 194 SER A N 1
ATOM 1417 C CA . SER A 1 194 ? 14.370 3.920 1.002 1.00 91.69 194 SER A CA 1
ATOM 1418 C C . SER A 1 194 ? 12.923 3.431 1.109 1.00 91.69 194 SER A C 1
ATOM 1420 O O . SER A 1 194 ? 11.998 4.232 1.063 1.00 91.69 194 SER A O 1
ATOM 1422 N N . THR A 1 195 ? 12.706 2.128 1.294 1.00 92.81 195 THR A N 1
ATOM 1423 C CA . THR A 1 195 ? 11.359 1.586 1.517 1.00 92.81 195 THR A CA 1
ATOM 1424 C C . THR A 1 195 ? 10.776 2.083 2.840 1.00 92.81 195 THR A C 1
ATOM 1426 O O . THR A 1 195 ? 9.662 2.599 2.859 1.00 92.81 195 THR A O 1
ATOM 1429 N N . GLU A 1 196 ? 11.531 1.989 3.937 1.00 93.06 196 GLU A N 1
ATOM 1430 C CA . GLU A 1 196 ? 11.084 2.457 5.256 1.00 93.06 196 GLU A CA 1
ATOM 1431 C C . GLU A 1 196 ? 11.013 3.987 5.344 1.00 93.06 196 GLU A C 1
ATOM 1433 O O . GLU A 1 196 ? 10.132 4.521 6.010 1.00 93.06 196 GLU A O 1
ATOM 1438 N N . GLY A 1 197 ? 11.926 4.692 4.670 1.00 92.62 197 GLY A N 1
ATOM 1439 C CA . GLY A 1 197 ? 12.010 6.152 4.710 1.00 92.62 197 GLY A CA 1
ATOM 1440 C C . GLY A 1 197 ? 11.099 6.884 3.724 1.00 92.62 197 GLY A C 1
ATOM 1441 O O . GLY A 1 197 ? 10.904 8.083 3.888 1.00 92.62 197 GLY A O 1
ATOM 1442 N N . ILE A 1 198 ? 10.563 6.203 2.703 1.00 92.88 198 ILE A N 1
ATOM 1443 C CA . ILE A 1 198 ? 9.786 6.850 1.630 1.00 92.88 198 ILE A CA 1
ATOM 1444 C C . ILE A 1 198 ? 8.478 6.110 1.347 1.00 92.88 198 ILE A C 1
ATOM 1446 O O . ILE A 1 198 ? 7.407 6.691 1.489 1.00 92.88 198 ILE A O 1
ATOM 1450 N N . VAL A 1 199 ? 8.541 4.820 0.999 1.00 93.38 199 VAL A N 1
ATOM 1451 C CA . VAL A 1 199 ? 7.343 4.050 0.608 1.00 93.38 199 VAL A CA 1
ATOM 1452 C C . VAL A 1 199 ? 6.388 3.867 1.789 1.00 93.38 199 VAL A C 1
ATOM 1454 O O . VAL A 1 199 ? 5.189 4.089 1.646 1.00 93.38 199 VAL A O 1
ATOM 1457 N N . TRP A 1 200 ? 6.904 3.503 2.968 1.00 93.00 200 TRP A N 1
ATOM 1458 C CA . TRP A 1 200 ? 6.089 3.369 4.178 1.00 93.00 200 TRP A CA 1
ATOM 1459 C C . TRP A 1 200 ? 5.361 4.677 4.554 1.00 93.00 200 TRP A C 1
ATOM 1461 O O . TRP A 1 200 ? 4.141 4.624 4.715 1.00 93.00 200 TRP A O 1
ATOM 1471 N N . PRO A 1 201 ? 6.029 5.848 4.627 1.00 93.38 201 PRO A N 1
ATOM 1472 C CA . PRO A 1 201 ? 5.354 7.129 4.837 1.00 93.38 201 PRO A CA 1
ATOM 1473 C C . PRO A 1 201 ? 4.219 7.420 3.852 1.00 93.38 201 PRO A C 1
ATOM 1475 O O . PRO A 1 201 ? 3.213 7.996 4.258 1.00 93.38 201 PRO A O 1
ATOM 1478 N N . CYS A 1 202 ? 4.324 6.991 2.587 1.00 94.50 202 CYS A N 1
ATOM 1479 C CA . CYS A 1 202 ? 3.217 7.127 1.640 1.00 94.50 202 CYS A CA 1
ATOM 1480 C C . CYS A 1 202 ? 1.994 6.305 2.065 1.00 94.50 202 CYS A C 1
ATOM 1482 O O . CYS A 1 202 ? 0.884 6.827 2.048 1.00 94.50 202 CYS A O 1
ATOM 1484 N N . TYR A 1 203 ? 2.175 5.047 2.483 1.00 95.12 203 TYR A N 1
ATOM 1485 C CA . TYR A 1 203 ? 1.063 4.246 3.006 1.00 95.12 203 TYR A CA 1
ATOM 1486 C C . TYR A 1 203 ? 0.493 4.836 4.295 1.00 95.12 203 TYR A C 1
ATOM 1488 O O . TYR A 1 203 ? -0.726 4.917 4.416 1.00 95.12 203 TYR A O 1
ATOM 1496 N N . ASP A 1 204 ? 1.340 5.286 5.227 1.00 92.81 204 ASP A N 1
ATOM 1497 C CA . ASP A 1 204 ? 0.879 5.942 6.459 1.00 92.81 204 ASP A CA 1
ATOM 1498 C C . ASP A 1 204 ? 0.039 7.185 6.130 1.00 92.81 204 ASP A C 1
ATOM 1500 O O . ASP A 1 204 ? -1.029 7.383 6.701 1.00 92.81 204 ASP A O 1
ATOM 1504 N N . GLN A 1 205 ? 0.443 7.971 5.128 1.00 92.75 205 GLN A N 1
ATOM 1505 C CA . GLN A 1 205 ? -0.353 9.095 4.643 1.00 92.75 205 GLN A CA 1
ATOM 1506 C C . GLN A 1 205 ? -1.730 8.651 4.123 1.00 92.75 205 GLN A C 1
ATOM 1508 O O . GLN A 1 205 ? -2.729 9.258 4.508 1.00 92.75 205 GLN A O 1
ATOM 1513 N N . VAL A 1 206 ? -1.817 7.606 3.287 1.00 93.25 206 VAL A N 1
ATOM 1514 C CA . VAL A 1 206 ? -3.118 7.103 2.793 1.00 93.25 206 VAL A CA 1
ATOM 1515 C C . VAL A 1 206 ? -4.004 6.646 3.945 1.00 93.25 206 VAL A C 1
ATOM 1517 O O . VAL A 1 206 ? -5.171 7.027 4.003 1.00 93.25 206 VAL A O 1
ATOM 1520 N N . LEU A 1 207 ? -3.447 5.874 4.883 1.00 91.75 207 LEU A N 1
ATOM 1521 C CA . LEU A 1 207 ? -4.183 5.362 6.039 1.00 91.75 207 LEU A CA 1
ATOM 1522 C C . LEU A 1 207 ? -4.771 6.485 6.904 1.00 91.75 207 LEU A C 1
ATOM 1524 O O . LEU A 1 207 ? -5.830 6.296 7.492 1.00 91.75 207 LEU A O 1
ATOM 1528 N N . LEU A 1 208 ? -4.090 7.629 7.010 1.00 87.12 208 LEU A N 1
ATOM 1529 C CA . LEU A 1 208 ? -4.516 8.732 7.875 1.00 87.12 208 LEU A CA 1
ATOM 1530 C C . LEU A 1 208 ? -5.370 9.781 7.158 1.00 87.12 208 LEU A C 1
ATOM 1532 O O . LEU A 1 208 ? -6.131 10.479 7.824 1.00 87.12 208 LEU A O 1
ATOM 1536 N N . LEU A 1 209 ? -5.204 9.957 5.844 1.00 87.12 209 LEU A N 1
ATOM 1537 C CA . LEU A 1 209 ? -5.735 11.124 5.130 1.00 87.12 209 LEU A CA 1
ATOM 1538 C C . LEU A 1 209 ? -6.760 10.796 4.040 1.00 87.12 209 LEU A C 1
ATOM 1540 O O . LEU A 1 209 ? -7.486 11.708 3.629 1.00 87.12 209 LEU A O 1
ATOM 1544 N N . ASP A 1 210 ? -6.827 9.556 3.549 1.00 91.00 210 ASP A N 1
ATOM 1545 C CA . ASP A 1 210 ? -7.772 9.199 2.490 1.00 91.00 210 ASP A CA 1
ATOM 1546 C C . ASP A 1 210 ? -9.144 8.821 3.066 1.00 91.00 210 ASP A C 1
ATOM 1548 O O . ASP A 1 210 ? -9.259 8.029 4.003 1.00 91.00 210 ASP A O 1
ATOM 1552 N N . GLN A 1 211 ? -10.195 9.415 2.502 1.00 87.62 211 GLN A N 1
ATOM 1553 C CA . GLN A 1 211 ? -11.585 9.161 2.893 1.00 87.62 211 GLN A CA 1
ATOM 1554 C C . GLN A 1 211 ? -12.249 8.098 2.013 1.00 87.62 211 GLN A C 1
ATOM 1556 O O . GLN A 1 211 ? -13.320 7.600 2.360 1.00 87.62 211 GLN A O 1
ATOM 1561 N N . GLU A 1 212 ? -11.638 7.747 0.878 1.00 92.25 212 GLU A N 1
ATOM 1562 C CA . GLU A 1 212 ? -12.208 6.782 -0.048 1.00 92.25 212 GLU A CA 1
ATOM 1563 C C . GLU A 1 212 ? -11.904 5.350 0.411 1.00 92.25 212 GLU A C 1
ATOM 1565 O O . GLU A 1 212 ? -10.756 4.895 0.412 1.00 92.25 212 GLU A O 1
ATOM 1570 N N . GLU A 1 213 ? -12.955 4.596 0.758 1.00 93.38 213 GLU A N 1
ATOM 1571 C CA . GLU A 1 213 ? -12.825 3.223 1.268 1.00 93.38 213 GLU A CA 1
ATOM 1572 C C . GLU A 1 213 ? -12.090 2.301 0.277 1.00 93.38 213 GLU A C 1
ATOM 1574 O O . GLU A 1 213 ? -11.395 1.370 0.692 1.00 93.38 213 GLU A O 1
ATOM 1579 N N . ARG A 1 214 ? -12.222 2.555 -1.034 1.00 96.00 214 ARG A N 1
ATOM 1580 C CA . ARG A 1 214 ? -11.551 1.774 -2.086 1.00 96.00 214 ARG A CA 1
ATOM 1581 C C . ARG A 1 214 ? -10.039 1.972 -2.077 1.00 96.00 214 ARG A C 1
ATOM 1583 O O . ARG A 1 214 ? -9.306 0.991 -2.185 1.00 96.00 214 ARG A O 1
ATOM 1590 N N . VAL A 1 215 ? -9.584 3.212 -1.896 1.00 96.94 215 VAL A N 1
ATOM 1591 C CA . VAL A 1 215 ? -8.153 3.525 -1.782 1.00 96.94 215 VAL A CA 1
ATOM 1592 C C . VAL A 1 215 ? -7.596 2.903 -0.507 1.00 96.94 215 VAL A C 1
ATOM 1594 O O . VAL A 1 215 ? -6.549 2.264 -0.546 1.00 96.94 215 VAL A O 1
ATOM 1597 N N . LEU A 1 216 ? -8.337 2.979 0.601 1.00 96.31 216 LEU A N 1
ATOM 1598 C CA . LEU A 1 216 ? -7.941 2.342 1.856 1.00 96.31 216 LEU A CA 1
ATOM 1599 C C . LEU A 1 216 ? -7.834 0.810 1.732 1.00 96.31 216 LEU A C 1
ATOM 1601 O O . LEU A 1 216 ? -6.879 0.214 2.229 1.00 96.31 216 LEU A O 1
ATOM 1605 N N . CYS A 1 217 ? -8.764 0.157 1.026 1.00 97.31 217 CYS A N 1
ATOM 1606 C CA . CYS A 1 217 ? -8.670 -1.278 0.738 1.00 97.31 217 CYS A CA 1
ATOM 1607 C C . CYS A 1 217 ? -7.420 -1.624 -0.086 1.00 97.31 217 CYS A C 1
ATOM 1609 O O . CYS A 1 217 ? -6.733 -2.596 0.236 1.00 97.31 217 CYS A O 1
ATOM 1611 N N . ALA A 1 218 ? -7.118 -0.833 -1.122 1.00 97.44 218 ALA A N 1
ATOM 1612 C CA . ALA A 1 218 ? -5.916 -0.999 -1.936 1.00 97.44 218 ALA A CA 1
ATOM 1613 C C . ALA A 1 218 ? -4.638 -0.781 -1.108 1.00 97.44 218 ALA A C 1
ATOM 1615 O O . ALA A 1 218 ? -3.696 -1.563 -1.207 1.00 97.44 218 ALA A O 1
ATOM 1616 N N . ALA A 1 219 ? -4.625 0.223 -0.224 1.00 97.69 219 ALA A N 1
ATOM 1617 C CA . ALA A 1 219 ? -3.521 0.501 0.693 1.00 97.69 219 ALA A CA 1
ATOM 1618 C C . ALA A 1 219 ? -3.246 -0.669 1.638 1.00 97.69 219 ALA A C 1
ATOM 1620 O O . ALA A 1 219 ? -2.098 -1.076 1.788 1.00 97.69 219 ALA A O 1
ATOM 1621 N N . LEU A 1 220 ? -4.288 -1.250 2.234 1.00 98.12 220 LEU A N 1
ATOM 1622 C CA . LEU A 1 220 ? -4.149 -2.414 3.109 1.00 98.12 220 LEU A CA 1
ATOM 1623 C C . LEU A 1 220 ? -3.651 -3.649 2.339 1.00 98.12 220 LEU A C 1
ATOM 1625 O O . LEU A 1 220 ? -2.738 -4.324 2.807 1.00 98.12 220 LEU A O 1
ATOM 1629 N N . GLY A 1 221 ? -4.171 -3.914 1.136 1.00 97.81 221 GLY A N 1
ATOM 1630 C CA . GLY A 1 221 ? -3.657 -4.996 0.281 1.00 97.81 221 GLY A CA 1
ATOM 1631 C C . GLY A 1 221 ? -2.190 -4.788 -0.131 1.00 97.81 221 GLY A C 1
ATOM 1632 O O . GLY A 1 221 ? -1.376 -5.717 -0.089 1.00 97.81 221 GLY A O 1
ATOM 1633 N N . GLY A 1 222 ? -1.822 -3.548 -0.456 1.00 96.50 222 GLY A N 1
ATOM 1634 C CA . GLY A 1 222 ? -0.442 -3.149 -0.721 1.00 96.50 222 GLY A CA 1
ATOM 1635 C C . GLY A 1 222 ? 0.466 -3.329 0.498 1.00 96.50 222 GLY A C 1
ATOM 1636 O O . GLY A 1 222 ? 1.559 -3.873 0.370 1.00 96.50 222 GLY A O 1
ATOM 1637 N N . LEU A 1 223 ? 0.000 -2.973 1.698 1.00 96.56 223 LEU A N 1
ATOM 1638 C CA . LEU A 1 223 ? 0.734 -3.177 2.951 1.00 96.56 223 LEU A CA 1
ATOM 1639 C C . LEU A 1 223 ? 0.936 -4.653 3.289 1.00 96.56 223 LEU A C 1
ATOM 1641 O O . LEU A 1 223 ? 2.023 -5.018 3.733 1.00 96.56 223 LEU A O 1
ATOM 1645 N N . ALA A 1 224 ? -0.061 -5.507 3.051 1.00 96.81 224 ALA A N 1
ATOM 1646 C CA . ALA A 1 224 ? 0.102 -6.951 3.199 1.00 96.81 224 ALA A CA 1
ATOM 1647 C C . ALA A 1 224 ? 1.194 -7.462 2.243 1.00 96.81 224 ALA A C 1
ATOM 1649 O O . ALA A 1 224 ? 2.119 -8.157 2.662 1.00 96.81 224 ALA A O 1
ATOM 1650 N N . THR A 1 225 ? 1.164 -7.021 0.982 1.00 96.06 225 THR A N 1
ATOM 1651 C CA . THR A 1 225 ? 2.189 -7.354 -0.022 1.00 96.06 225 THR A CA 1
ATOM 1652 C C . THR A 1 225 ? 3.579 -6.836 0.372 1.00 96.06 225 THR A C 1
ATOM 1654 O O . THR A 1 225 ? 4.581 -7.525 0.176 1.00 96.06 225 THR A O 1
ATOM 1657 N N . LEU A 1 226 ? 3.662 -5.635 0.945 1.00 94.50 226 LEU A N 1
ATOM 1658 C CA . LEU A 1 226 ? 4.903 -5.026 1.421 1.00 94.50 226 LEU A CA 1
ATOM 1659 C C . LEU A 1 226 ? 5.484 -5.784 2.626 1.00 94.50 226 LEU A C 1
ATOM 1661 O O . LEU A 1 226 ? 6.681 -6.070 2.661 1.00 94.50 226 LEU A O 1
ATOM 1665 N N . ALA A 1 227 ? 4.640 -6.143 3.596 1.00 94.19 227 ALA A N 1
ATOM 1666 C CA . ALA A 1 227 ? 5.035 -6.906 4.777 1.00 94.19 227 ALA A CA 1
ATOM 1667 C C . ALA A 1 227 ? 5.522 -8.317 4.405 1.00 94.19 227 ALA A C 1
ATOM 1669 O O . ALA A 1 227 ? 6.543 -8.769 4.926 1.00 94.19 227 ALA A O 1
ATOM 1670 N N . ALA A 1 228 ? 4.859 -8.979 3.450 1.00 95.12 228 ALA A N 1
ATOM 1671 C CA . ALA A 1 228 ? 5.236 -10.311 2.970 1.00 95.12 228 ALA A CA 1
ATOM 1672 C C . ALA A 1 228 ? 6.647 -10.366 2.354 1.00 95.12 228 ALA A C 1
ATOM 1674 O O . ALA A 1 228 ? 7.308 -11.401 2.410 1.00 95.12 228 ALA A O 1
ATOM 1675 N N . GLN A 1 229 ? 7.145 -9.253 1.806 1.00 92.88 229 GLN A N 1
ATOM 1676 C CA . GLN A 1 229 ? 8.472 -9.186 1.182 1.00 92.88 229 GLN A CA 1
ATOM 1677 C C . GLN A 1 229 ? 9.642 -9.158 2.179 1.00 92.88 229 GLN A C 1
ATOM 1679 O O . GLN A 1 229 ? 10.793 -9.154 1.751 1.00 92.88 229 GLN A O 1
ATOM 1684 N N . ARG A 1 230 ? 9.389 -9.119 3.497 1.00 91.50 230 ARG A N 1
ATOM 1685 C CA . ARG A 1 230 ? 10.429 -9.086 4.553 1.00 91.50 230 ARG A CA 1
ATOM 1686 C C . ARG A 1 230 ? 11.411 -7.916 4.459 1.00 91.50 230 ARG A C 1
ATOM 1688 O O . ARG A 1 230 ? 12.513 -7.976 4.998 1.00 91.50 230 ARG A O 1
ATOM 1695 N N . VAL A 1 231 ? 11.012 -6.836 3.790 1.00 90.12 231 VAL A N 1
ATOM 1696 C CA . VAL A 1 231 ? 11.842 -5.631 3.664 1.00 90.12 231 VAL A CA 1
ATOM 1697 C C . VAL A 1 231 ? 11.743 -4.764 4.921 1.00 90.12 231 VAL A C 1
ATOM 1699 O O . VAL A 1 231 ? 12.713 -4.105 5.285 1.00 90.12 231 VAL A O 1
ATOM 1702 N N . LEU A 1 232 ? 10.601 -4.776 5.611 1.00 91.25 232 LEU A N 1
ATOM 1703 C CA . LEU A 1 232 ? 10.369 -3.974 6.812 1.00 91.25 232 LEU A CA 1
ATOM 1704 C C . LEU A 1 232 ? 11.032 -4.601 8.044 1.00 91.25 232 LEU A C 1
ATOM 1706 O O . LEU A 1 232 ? 10.924 -5.803 8.283 1.00 91.25 232 LEU A O 1
ATOM 1710 N N . ARG A 1 233 ? 11.686 -3.774 8.862 1.00 92.81 233 ARG A N 1
ATOM 1711 C CA . ARG A 1 233 ? 12.234 -4.183 10.159 1.00 92.81 233 ARG A CA 1
ATOM 1712 C C . ARG A 1 233 ? 11.124 -4.343 11.191 1.00 92.81 233 ARG A C 1
ATOM 1714 O O . ARG A 1 233 ? 10.040 -3.777 11.064 1.00 92.81 233 ARG A O 1
ATOM 1721 N N . ARG A 1 234 ? 11.434 -5.051 12.281 1.00 92.00 234 ARG A N 1
ATOM 1722 C CA . ARG A 1 234 ? 10.508 -5.279 13.403 1.00 92.00 234 ARG A CA 1
ATOM 1723 C C . ARG A 1 234 ? 9.814 -3.999 13.914 1.00 92.00 234 ARG A C 1
ATOM 1725 O O . ARG A 1 234 ? 8.595 -4.044 14.047 1.00 92.00 234 ARG A O 1
ATOM 1732 N N . PRO A 1 235 ? 10.505 -2.862 14.152 1.00 92.75 235 PRO A N 1
ATOM 1733 C CA . PRO A 1 235 ? 9.831 -1.643 14.613 1.00 92.75 235 PRO A CA 1
ATOM 1734 C C . PRO A 1 235 ? 8.827 -1.095 13.589 1.00 92.75 235 PRO A C 1
ATOM 1736 O O . PRO A 1 235 ? 7.752 -0.631 13.958 1.00 92.75 235 PRO A O 1
ATOM 1739 N N . SER A 1 236 ? 9.151 -1.198 12.299 1.00 92.75 236 SER A N 1
ATOM 1740 C CA . SER A 1 236 ? 8.273 -0.794 11.199 1.00 92.75 236 SER A CA 1
ATOM 1741 C C . SER A 1 236 ? 7.033 -1.686 11.128 1.00 92.75 236 SER A C 1
ATOM 1743 O O . SER A 1 236 ? 5.924 -1.177 11.009 1.00 92.75 236 SER A O 1
ATOM 1745 N N . LEU A 1 237 ? 7.199 -3.005 11.276 1.00 94.00 237 LEU A N 1
ATOM 1746 C CA . LEU A 1 237 ? 6.093 -3.969 11.344 1.00 94.00 237 LEU A CA 1
ATOM 1747 C C . LEU A 1 237 ? 5.167 -3.709 12.542 1.00 94.00 237 LEU A C 1
ATOM 1749 O O . LEU A 1 237 ? 3.946 -3.760 12.402 1.00 94.00 237 LEU A O 1
ATOM 1753 N N . GLU A 1 238 ? 5.730 -3.388 13.709 1.00 93.44 238 GLU A N 1
ATOM 1754 C CA . GLU A 1 238 ? 4.943 -3.013 14.887 1.00 93.44 238 GLU A CA 1
ATOM 1755 C C . GLU A 1 238 ? 4.161 -1.712 14.653 1.00 93.44 238 GLU A C 1
ATOM 1757 O O . GLU A 1 238 ? 2.987 -1.624 15.018 1.00 93.44 238 GLU A O 1
ATOM 1762 N N . ASN A 1 239 ? 4.776 -0.723 13.999 1.00 93.44 239 ASN A N 1
ATOM 1763 C CA . ASN A 1 239 ? 4.103 0.522 13.643 1.00 93.44 239 ASN A CA 1
ATOM 1764 C C . ASN A 1 239 ? 2.956 0.278 12.649 1.00 93.44 239 ASN A C 1
ATOM 1766 O O . ASN A 1 239 ? 1.854 0.775 12.863 1.00 93.44 239 ASN A O 1
ATOM 1770 N N . VAL A 1 240 ? 3.172 -0.556 11.622 1.00 94.94 240 VAL A N 1
ATOM 1771 C CA . VAL A 1 240 ? 2.110 -0.969 10.687 1.00 94.94 240 VAL A CA 1
ATOM 1772 C C . VAL A 1 240 ? 0.937 -1.564 11.461 1.00 94.94 240 VAL A C 1
ATOM 1774 O O . VAL A 1 240 ? -0.192 -1.106 11.299 1.00 94.94 240 VAL A O 1
ATOM 1777 N N . ALA A 1 241 ? 1.198 -2.524 12.352 1.00 95.44 241 ALA A N 1
ATOM 1778 C CA . ALA A 1 241 ? 0.161 -3.153 13.162 1.00 95.44 241 ALA A CA 1
ATOM 1779 C C . ALA A 1 241 ? -0.605 -2.146 14.033 1.00 95.44 241 ALA A C 1
ATOM 1781 O O . ALA A 1 241 ? -1.834 -2.171 14.062 1.00 95.44 241 ALA A O 1
ATOM 1782 N N . ALA A 1 242 ? 0.101 -1.234 14.706 1.00 94.81 242 ALA A N 1
ATOM 1783 C CA . ALA A 1 242 ? -0.517 -0.202 15.534 1.00 94.81 242 ALA A CA 1
ATOM 1784 C C . ALA A 1 242 ? -1.396 0.763 14.718 1.00 94.81 242 ALA A C 1
ATOM 1786 O O . ALA A 1 242 ? -2.447 1.184 15.199 1.00 94.81 242 ALA A O 1
ATOM 1787 N N . LYS A 1 243 ? -0.989 1.090 13.485 1.00 94.81 243 LYS A N 1
ATOM 1788 C CA . LYS A 1 243 ? -1.734 1.982 12.586 1.00 94.81 243 LYS A CA 1
ATOM 1789 C C . LYS A 1 243 ? -2.976 1.331 11.993 1.00 94.81 243 LYS A C 1
ATOM 1791 O O . LYS A 1 243 ? -3.999 1.999 11.877 1.00 94.81 243 LYS A O 1
ATOM 1796 N N . VAL A 1 244 ? -2.913 0.047 11.638 1.00 96.94 244 VAL A N 1
ATOM 1797 C CA . VAL A 1 244 ? -4.050 -0.644 11.010 1.00 96.94 244 VAL A CA 1
ATOM 1798 C C . VAL A 1 244 ? -5.029 -1.240 12.022 1.00 96.94 244 VAL A C 1
ATOM 1800 O O . VAL A 1 244 ? -6.198 -1.380 11.685 1.00 96.94 244 VAL A O 1
ATOM 1803 N N . ALA A 1 245 ? -4.610 -1.559 13.254 1.00 96.69 245 ALA A N 1
ATOM 1804 C CA . ALA A 1 245 ? -5.474 -2.197 14.257 1.00 96.69 245 ALA A CA 1
ATOM 1805 C C . ALA A 1 245 ? -6.815 -1.468 14.518 1.00 96.69 245 ALA A C 1
ATOM 1807 O O . ALA A 1 245 ? -7.836 -2.155 14.559 1.00 96.69 245 ALA A O 1
ATOM 1808 N N . PRO A 1 246 ? -6.886 -0.119 14.590 1.00 96.62 246 PRO A N 1
ATOM 1809 C CA . PRO A 1 246 ? -8.157 0.606 14.700 1.00 96.62 246 PRO A CA 1
ATOM 1810 C C . PRO A 1 246 ? -9.189 0.244 13.625 1.00 96.62 246 PRO A C 1
ATOM 1812 O O . PRO A 1 246 ? -10.389 0.250 13.887 1.00 96.62 246 PRO A O 1
ATOM 1815 N N . LEU A 1 247 ? -8.742 -0.123 12.422 1.00 96.94 247 LEU A N 1
ATOM 1816 C CA . LEU A 1 247 ? -9.618 -0.466 11.301 1.00 96.94 247 LEU A CA 1
ATOM 1817 C C . LEU A 1 247 ? -10.334 -1.816 11.478 1.00 96.94 247 LEU A C 1
ATOM 1819 O O . LEU A 1 247 ? -11.256 -2.112 10.719 1.00 96.94 247 LEU A O 1
ATOM 1823 N N . LEU A 1 248 ? -9.992 -2.605 12.503 1.00 96.94 248 LEU A N 1
ATOM 1824 C CA . LEU A 1 248 ? -10.698 -3.844 12.851 1.00 96.94 248 LEU A CA 1
ATOM 1825 C C . LEU A 1 248 ? -12.165 -3.617 13.236 1.00 96.94 248 LEU A C 1
ATOM 1827 O O . LEU A 1 248 ? -12.980 -4.513 13.047 1.00 96.94 248 LEU A O 1
ATOM 1831 N N . VAL A 1 249 ? -12.524 -2.423 13.718 1.00 96.44 249 VAL A N 1
ATOM 1832 C CA . VAL A 1 249 ? -13.915 -2.048 14.045 1.00 96.44 249 VAL A CA 1
ATOM 1833 C C . VAL A 1 249 ? -14.562 -1.168 12.970 1.00 96.44 249 VAL A C 1
ATOM 1835 O O . VAL A 1 249 ? -15.652 -0.634 13.169 1.00 96.44 249 VAL A O 1
ATOM 1838 N N . HIS A 1 250 ? -13.923 -1.014 11.805 1.00 96.00 250 HIS A N 1
ATOM 1839 C CA . HIS A 1 250 ? -14.441 -0.182 10.720 1.00 96.00 250 HIS A CA 1
ATOM 1840 C C . HIS A 1 250 ? -15.793 -0.718 10.185 1.00 96.00 250 HIS A C 1
ATOM 1842 O O . HIS A 1 250 ? -15.947 -1.936 10.052 1.00 96.00 250 HIS A O 1
ATOM 1848 N N . PRO A 1 251 ? -16.770 0.136 9.804 1.00 95.31 251 PRO A N 1
ATOM 1849 C CA . PRO A 1 251 ? -18.081 -0.321 9.315 1.00 95.31 251 PRO A CA 1
ATOM 1850 C C . PRO A 1 251 ? -18.011 -1.211 8.063 1.00 95.31 251 PRO A C 1
ATOM 1852 O O . PRO A 1 251 ? -18.787 -2.156 7.904 1.00 95.31 251 PRO A O 1
ATOM 1855 N N . SER A 1 252 ? -17.066 -0.921 7.167 1.00 95.38 252 SER A N 1
ATOM 1856 C CA . SER A 1 252 ? -16.854 -1.654 5.910 1.00 95.38 252 SER A CA 1
ATOM 1857 C C . SER A 1 252 ? -16.200 -3.016 6.147 1.00 95.38 252 SER A C 1
ATOM 1859 O O . SER A 1 252 ? -15.093 -3.092 6.681 1.00 95.38 252 SER A O 1
ATOM 1861 N N . CYS A 1 253 ? -16.864 -4.096 5.724 1.00 95.06 253 CYS A N 1
ATOM 1862 C CA . CYS A 1 253 ? -16.346 -5.459 5.869 1.00 95.06 253 CYS A CA 1
ATOM 1863 C C . CYS A 1 253 ? -15.075 -5.705 5.049 1.00 95.06 253 CYS A C 1
ATOM 1865 O O . CYS A 1 253 ? -14.191 -6.424 5.513 1.00 95.06 253 CYS A O 1
ATOM 1867 N N . SER A 1 254 ? -14.950 -5.076 3.877 1.00 96.06 254 SER A N 1
ATOM 1868 C CA . SER A 1 254 ? -13.764 -5.182 3.024 1.00 96.06 254 SER A CA 1
ATOM 1869 C C . SER A 1 254 ? -12.526 -4.624 3.721 1.00 96.06 254 SER A C 1
ATOM 1871 O O . SER A 1 254 ? -11.492 -5.285 3.741 1.00 96.06 254 SER A O 1
ATOM 1873 N N . ILE A 1 255 ? -12.651 -3.457 4.366 1.00 97.00 255 ILE A N 1
ATOM 1874 C CA . ILE A 1 255 ? -11.560 -2.842 5.136 1.00 97.00 255 ILE A CA 1
ATOM 1875 C C . ILE A 1 255 ? -11.158 -3.753 6.294 1.00 97.00 255 ILE A C 1
ATOM 1877 O O . ILE A 1 255 ? -9.987 -4.099 6.392 1.00 97.00 255 ILE A O 1
ATOM 1881 N N . ARG A 1 256 ? -12.118 -4.228 7.102 1.00 96.88 256 ARG A N 1
ATOM 1882 C CA . ARG A 1 256 ? -11.818 -5.156 8.207 1.00 96.88 256 ARG A CA 1
ATOM 1883 C C . ARG A 1 256 ? -11.086 -6.406 7.721 1.00 96.88 256 ARG A C 1
ATOM 1885 O O . ARG A 1 256 ? -10.075 -6.785 8.303 1.00 96.88 256 ARG A O 1
ATOM 1892 N N . SER A 1 257 ? -11.565 -7.014 6.635 1.00 96.25 257 SER A N 1
ATOM 1893 C CA . SER A 1 257 ? -10.968 -8.225 6.055 1.00 96.25 257 SER A CA 1
ATOM 1894 C C . SER A 1 257 ? -9.522 -7.989 5.619 1.00 96.25 257 SER A C 1
ATOM 1896 O O . SER A 1 257 ? -8.636 -8.769 5.963 1.00 96.25 257 SER A O 1
ATOM 1898 N N . ARG A 1 258 ? -9.256 -6.866 4.940 1.00 97.50 258 ARG A N 1
ATOM 1899 C CA . ARG A 1 258 ? -7.898 -6.471 4.541 1.00 97.50 258 ARG A CA 1
ATOM 1900 C C . ARG A 1 258 ? -7.011 -6.120 5.736 1.00 97.50 258 ARG A C 1
ATOM 1902 O O . ARG A 1 258 ? -5.836 -6.460 5.741 1.00 97.50 258 ARG A O 1
ATOM 1909 N N . THR A 1 259 ? -7.548 -5.495 6.780 1.00 97.81 259 THR A N 1
ATOM 1910 C CA . THR A 1 259 ? -6.809 -5.241 8.026 1.00 97.81 259 THR A CA 1
ATOM 1911 C C . THR A 1 259 ? -6.384 -6.544 8.698 1.00 97.81 259 THR A C 1
ATOM 1913 O O . THR A 1 259 ? -5.240 -6.662 9.135 1.00 97.81 259 THR A O 1
ATOM 1916 N N . MET A 1 260 ? -7.273 -7.539 8.754 1.00 96.94 260 MET A N 1
ATOM 1917 C CA . MET A 1 260 ? -6.947 -8.860 9.297 1.00 96.94 260 MET A CA 1
ATOM 1918 C C . MET A 1 260 ? -5.873 -9.565 8.466 1.00 96.94 260 MET A C 1
ATOM 1920 O O . MET A 1 260 ? -4.961 -10.148 9.045 1.00 96.94 260 MET A O 1
ATOM 1924 N N . GLU A 1 261 ? -5.933 -9.462 7.136 1.00 97.00 261 GLU A N 1
ATOM 1925 C CA . GLU A 1 261 ? -4.884 -9.947 6.231 1.00 97.00 261 GLU A CA 1
ATOM 1926 C C . GLU A 1 261 ? -3.526 -9.303 6.552 1.00 97.00 261 GLU A C 1
ATOM 1928 O O . GLU A 1 261 ? -2.554 -10.019 6.776 1.00 97.00 261 GLU A O 1
ATOM 1933 N N . VAL A 1 262 ? -3.457 -7.972 6.685 1.00 97.38 262 VAL A N 1
ATOM 1934 C CA . VAL A 1 262 ? -2.215 -7.271 7.062 1.00 97.38 262 VAL A CA 1
ATOM 1935 C C . VAL A 1 262 ? -1.676 -7.776 8.400 1.00 97.38 262 VAL A C 1
ATOM 1937 O O . VAL A 1 262 ? -0.489 -8.076 8.505 1.00 97.38 262 VAL A O 1
ATOM 1940 N N . LEU A 1 263 ? -2.524 -7.891 9.427 1.00 96.94 263 LEU A N 1
ATOM 1941 C CA . LEU A 1 263 ? -2.097 -8.338 10.757 1.00 96.94 263 LEU A CA 1
ATOM 1942 C C . LEU A 1 263 ? -1.608 -9.791 10.749 1.00 96.94 263 LEU A C 1
ATOM 1944 O O . LEU A 1 263 ? -0.597 -10.082 11.390 1.00 96.94 263 LEU A O 1
ATOM 1948 N N . LYS A 1 264 ? -2.280 -10.685 10.011 1.00 95.88 264 LYS A N 1
ATOM 1949 C CA . LYS A 1 264 ? -1.846 -12.076 9.812 1.00 95.88 264 LYS A CA 1
ATOM 1950 C C . LYS A 1 264 ? -0.469 -12.105 9.138 1.00 95.88 264 LYS A C 1
ATOM 1952 O O . LYS A 1 264 ? 0.465 -12.658 9.717 1.00 95.88 264 LYS A O 1
ATOM 1957 N N . THR A 1 265 ? -0.295 -11.389 8.025 1.00 96.31 265 THR A N 1
ATOM 1958 C CA . THR A 1 265 ? 0.982 -11.311 7.295 1.00 96.31 265 THR A CA 1
ATOM 1959 C C . THR A 1 265 ? 2.108 -10.704 8.131 1.00 96.31 265 THR A C 1
ATOM 1961 O O . THR A 1 265 ? 3.230 -11.206 8.113 1.00 96.31 265 THR A O 1
ATOM 1964 N N . VAL A 1 266 ? 1.839 -9.646 8.905 1.00 95.69 266 VAL A N 1
ATOM 1965 C CA . VAL A 1 266 ? 2.809 -9.082 9.860 1.00 95.69 266 VAL A CA 1
ATOM 1966 C C . VAL A 1 266 ? 3.170 -10.121 10.922 1.00 95.69 266 VAL A C 1
ATOM 1968 O O . VAL A 1 266 ? 4.347 -10.307 11.225 1.00 95.69 266 VAL A O 1
ATOM 1971 N N . GLY A 1 267 ? 2.179 -10.836 11.457 1.00 94.31 267 GLY A N 1
ATOM 1972 C CA . GLY A 1 267 ? 2.377 -11.901 12.434 1.00 94.31 267 GLY A CA 1
ATOM 1973 C C . GLY A 1 267 ? 3.241 -13.053 11.920 1.00 94.31 267 GLY A C 1
ATOM 1974 O O . GLY A 1 267 ? 3.992 -13.625 12.708 1.00 94.31 267 GLY A O 1
ATOM 1975 N N . GLU A 1 268 ? 3.176 -13.383 10.629 1.00 94.00 268 GLU A N 1
ATOM 1976 C CA . GLU A 1 268 ? 4.024 -14.389 9.965 1.00 94.00 268 GLU A CA 1
ATOM 1977 C C . GLU A 1 268 ? 5.494 -13.961 9.835 1.00 94.00 268 GLU A C 1
ATOM 1979 O O . GLU A 1 268 ? 6.375 -14.816 9.735 1.00 94.00 268 GLU A O 1
ATOM 1984 N N . GLN A 1 269 ? 5.778 -12.654 9.864 1.00 92.94 269 GLN A N 1
ATOM 1985 C CA . GLN A 1 269 ? 7.151 -12.133 9.850 1.00 92.94 269 GLN A CA 1
ATOM 1986 C C . GLN A 1 269 ? 7.792 -12.067 11.240 1.00 92.94 269 GLN A C 1
ATOM 1988 O O . GLN A 1 269 ? 8.991 -11.814 11.356 1.00 92.94 269 GLN A O 1
ATOM 1993 N N . LEU A 1 270 ? 7.004 -12.270 12.294 1.00 92.00 270 LEU A N 1
ATOM 1994 C CA . LEU A 1 270 ? 7.442 -12.188 13.681 1.00 92.00 270 LEU A CA 1
ATOM 1995 C C . LEU A 1 270 ? 7.616 -13.585 14.281 1.00 92.00 270 LEU A C 1
ATOM 1997 O O . LEU A 1 270 ? 6.891 -14.523 13.942 1.00 92.00 270 LEU A O 1
ATOM 2001 N N . SER A 1 271 ? 8.554 -13.720 15.222 1.00 92.25 271 SER A N 1
ATOM 2002 C CA . SER A 1 271 ? 8.651 -14.937 16.030 1.00 92.25 271 SER A CA 1
ATOM 2003 C C . SER A 1 271 ? 7.369 -15.131 16.863 1.00 92.25 271 SER A C 1
ATOM 2005 O O . SER A 1 271 ? 6.668 -14.153 17.148 1.00 92.25 271 SER A O 1
ATOM 2007 N N . PRO A 1 272 ? 7.039 -16.358 17.310 1.00 90.69 272 PRO A N 1
ATOM 2008 C CA . PRO A 1 272 ? 5.873 -16.586 18.168 1.00 90.69 272 PRO A CA 1
ATOM 2009 C C . PRO A 1 272 ? 5.875 -15.717 19.436 1.00 90.69 272 PRO A C 1
ATOM 2011 O O . PRO A 1 272 ? 4.831 -15.203 19.838 1.00 90.69 272 PRO A O 1
ATOM 2014 N N . VAL A 1 273 ? 7.058 -15.495 20.022 1.00 92.12 273 VAL A N 1
ATOM 2015 C CA . VAL A 1 273 ? 7.239 -14.623 21.192 1.00 92.12 273 VAL A CA 1
ATOM 2016 C C . VAL A 1 273 ? 6.948 -13.171 20.823 1.00 92.12 273 VAL A C 1
ATOM 2018 O O . VAL A 1 273 ? 6.158 -12.517 21.498 1.00 92.12 273 VAL A O 1
ATOM 2021 N N . ASP A 1 274 ? 7.514 -12.675 19.721 1.00 91.81 274 ASP A N 1
ATOM 2022 C CA . ASP A 1 274 ? 7.292 -11.294 19.282 1.00 91.81 274 ASP A CA 1
ATOM 2023 C C . ASP A 1 274 ? 5.827 -11.033 18.918 1.00 91.81 274 ASP A C 1
ATOM 2025 O O . ASP A 1 274 ? 5.287 -9.964 19.206 1.00 91.81 274 ASP A O 1
ATOM 2029 N N . ARG A 1 275 ? 5.150 -12.021 18.325 1.00 91.94 275 ARG A N 1
ATOM 2030 C CA . ARG A 1 275 ? 3.713 -11.954 18.049 1.00 91.94 275 ARG A CA 1
ATOM 2031 C C . ARG A 1 275 ? 2.919 -11.770 19.343 1.00 91.94 275 ARG A C 1
ATOM 2033 O O . ARG A 1 275 ? 2.025 -10.928 19.392 1.00 91.94 275 ARG A O 1
ATOM 2040 N N . TYR A 1 276 ? 3.257 -12.519 20.389 1.00 90.25 276 TYR A N 1
ATOM 2041 C CA . TYR A 1 276 ? 2.573 -12.434 21.676 1.00 90.25 276 TYR A CA 1
ATOM 2042 C C . TYR A 1 276 ? 2.890 -11.139 22.439 1.00 90.25 276 TYR A C 1
ATOM 2044 O O . TYR A 1 276 ? 2.004 -10.555 23.056 1.00 90.25 276 TYR A O 1
ATOM 2052 N N . VAL A 1 277 ? 4.137 -10.667 22.379 1.00 91.62 277 VAL A N 1
ATOM 2053 C CA . VAL A 1 277 ? 4.614 -9.514 23.161 1.00 91.62 277 VAL A CA 1
ATOM 2054 C C . VAL A 1 277 ? 4.328 -8.175 22.480 1.00 91.62 277 VAL A C 1
ATOM 2056 O O . VAL A 1 277 ? 4.011 -7.207 23.165 1.00 91.62 277 VAL A O 1
ATOM 2059 N N . PHE A 1 278 ? 4.418 -8.089 21.151 1.00 91.00 278 PHE A N 1
ATOM 2060 C CA . PHE A 1 278 ? 4.314 -6.811 20.433 1.00 91.00 278 PHE A CA 1
ATOM 2061 C C . PHE A 1 278 ? 3.011 -6.662 19.652 1.00 91.00 278 PHE A C 1
ATOM 2063 O O . PHE A 1 278 ? 2.411 -5.583 19.679 1.00 91.00 278 PHE A O 1
ATOM 2070 N N . LEU A 1 279 ? 2.561 -7.728 18.980 1.00 92.56 279 LEU A N 1
ATOM 2071 C CA . LEU A 1 279 ? 1.406 -7.677 18.080 1.00 92.56 279 LEU A CA 1
ATOM 2072 C C . LEU A 1 279 ? 0.078 -7.878 18.819 1.00 92.56 279 LEU A C 1
ATOM 2074 O O . LEU A 1 279 ? -0.813 -7.035 18.713 1.00 92.56 279 LEU A O 1
ATOM 2078 N N . LEU A 1 280 ? -0.053 -8.946 19.614 1.00 92.12 280 LEU A N 1
ATOM 2079 C CA . LEU A 1 280 ? -1.294 -9.244 20.339 1.00 92.12 280 LEU A CA 1
ATOM 2080 C C . LEU A 1 280 ? -1.762 -8.107 21.259 1.00 92.12 280 LEU A C 1
ATOM 2082 O O . LEU A 1 280 ? -2.959 -7.834 21.239 1.00 92.12 280 LEU A O 1
ATOM 2086 N N . PRO A 1 281 ? -0.905 -7.371 21.998 1.00 93.12 281 PRO A N 1
ATOM 2087 C CA . PRO A 1 281 ? -1.368 -6.251 22.818 1.00 93.12 281 PRO A CA 1
ATOM 2088 C C . PRO A 1 281 ? -2.009 -5.115 22.016 1.00 93.12 281 PRO A C 1
ATOM 2090 O O . PRO A 1 281 ? -2.827 -4.384 22.564 1.00 93.12 281 PRO A O 1
ATOM 2093 N N . LYS A 1 282 ? -1.672 -4.968 20.725 1.00 93.62 282 LYS A N 1
ATOM 2094 C CA . LYS A 1 282 ? -2.319 -3.991 19.836 1.00 93.62 282 LYS A CA 1
ATOM 2095 C C . LYS A 1 282 ? -3.671 -4.487 19.326 1.00 93.62 282 LYS A C 1
ATOM 2097 O O . LYS A 1 282 ? -4.540 -3.671 19.067 1.00 93.62 282 LYS A O 1
ATOM 2102 N N . VAL A 1 283 ? -3.856 -5.802 19.196 1.00 94.81 283 VAL A N 1
ATOM 2103 C CA . VAL A 1 283 ? -5.103 -6.418 18.708 1.00 94.81 283 VAL A CA 1
ATOM 2104 C C . VAL A 1 283 ? -6.101 -6.669 19.844 1.00 94.81 283 VAL A C 1
ATOM 2106 O O . VAL A 1 283 ? -7.302 -6.534 19.640 1.00 94.81 283 VAL A O 1
ATOM 2109 N N . ARG A 1 284 ? -5.620 -6.971 21.058 1.00 94.75 284 ARG A N 1
ATOM 2110 C CA . ARG A 1 284 ? -6.423 -7.304 22.251 1.00 94.75 284 ARG A CA 1
ATOM 2111 C C . ARG A 1 284 ? -7.598 -6.348 22.519 1.00 94.75 284 ARG A C 1
ATOM 2113 O O . ARG A 1 284 ? -8.678 -6.858 22.797 1.00 94.75 284 ARG A O 1
ATOM 2120 N N . PRO A 1 285 ? -7.450 -5.009 22.402 1.00 95.25 285 PRO A N 1
ATOM 2121 C CA . PRO A 1 285 ? -8.555 -4.072 22.631 1.00 95.25 285 PRO A CA 1
ATOM 2122 C C . PRO A 1 285 ? -9.753 -4.258 21.691 1.00 95.25 285 PRO A C 1
ATOM 2124 O O . PRO A 1 285 ? -10.844 -3.791 21.996 1.00 95.25 285 PRO A O 1
ATOM 2127 N N . PHE A 1 286 ? 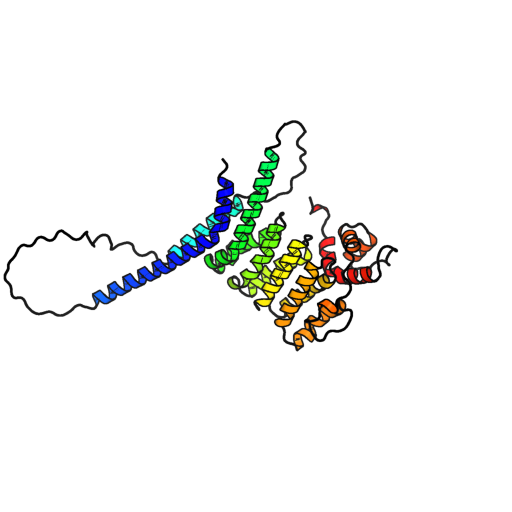-9.549 -4.924 20.553 1.00 95.69 286 PHE A N 1
ATOM 2128 C CA . PHE A 1 286 ? -10.552 -5.144 19.515 1.00 95.69 286 PHE A CA 1
ATOM 2129 C C . PHE A 1 286 ? -11.210 -6.528 19.603 1.00 95.69 286 PHE A C 1
ATOM 2131 O O . PHE A 1 286 ? -12.016 -6.867 18.737 1.00 95.69 286 PHE A O 1
ATOM 2138 N N . LEU A 1 287 ? -10.869 -7.335 20.617 1.00 94.62 287 LEU A N 1
ATOM 2139 C CA . LEU A 1 287 ? -11.358 -8.702 20.786 1.00 94.62 287 LEU A CA 1
ATOM 2140 C C . LEU A 1 287 ? -12.473 -8.795 21.839 1.00 94.62 287 LEU A C 1
ATOM 2142 O O . LEU A 1 287 ? -12.431 -8.138 22.875 1.00 94.62 287 LEU A O 1
ATOM 2146 N N . ARG A 1 288 ? -13.442 -9.682 21.599 1.00 92.94 288 ARG A N 1
ATOM 2147 C CA . ARG A 1 288 ? -14.480 -10.112 22.552 1.00 92.94 288 ARG A CA 1
ATOM 2148 C C . ARG A 1 288 ? -13.955 -11.123 23.569 1.00 92.94 288 ARG A C 1
ATOM 2150 O O . ARG A 1 288 ? -14.457 -11.188 24.684 1.00 92.94 288 ARG A O 1
ATOM 2157 N N . PHE A 1 289 ? -12.989 -11.939 23.161 1.00 90.44 289 PHE A N 1
ATOM 2158 C CA . PHE A 1 289 ? -12.355 -12.974 23.972 1.00 90.44 289 PHE A CA 1
ATOM 2159 C C . PHE A 1 289 ? -10.883 -13.120 23.582 1.00 90.44 289 PHE A C 1
ATOM 2161 O O . PHE A 1 289 ? -10.476 -12.734 22.486 1.00 90.44 289 PHE A O 1
ATOM 2168 N N . GLU A 1 290 ? -10.067 -13.655 24.488 1.00 86.56 290 GLU A N 1
ATOM 2169 C CA . GLU A 1 290 ? -8.629 -13.778 24.253 1.00 86.56 290 GLU A CA 1
ATOM 2170 C C . GLU A 1 290 ? -8.299 -14.803 23.163 1.00 86.56 290 GLU A C 1
ATOM 2172 O O . GLU A 1 290 ? -8.954 -15.838 23.034 1.00 86.56 290 GLU A O 1
ATOM 2177 N N . LEU A 1 291 ? -7.244 -14.521 22.397 1.00 85.75 291 LEU A N 1
ATOM 2178 C CA . LEU A 1 291 ? -6.732 -15.395 21.349 1.00 85.75 291 LEU A CA 1
ATOM 2179 C C . LEU A 1 291 ? -5.275 -15.775 21.618 1.00 85.75 291 LEU A C 1
ATOM 2181 O O . LEU A 1 291 ? -4.465 -14.935 22.007 1.00 85.75 291 LEU A O 1
ATOM 2185 N N . PHE A 1 292 ? -4.927 -17.026 21.310 1.00 78.75 292 PHE A N 1
ATOM 2186 C CA . PHE A 1 292 ? -3.546 -17.528 21.340 1.00 78.75 292 PHE A CA 1
ATOM 2187 C C . PHE A 1 292 ? -2.793 -17.314 20.009 1.00 78.75 292 PHE A C 1
ATOM 2189 O O . PHE A 1 292 ? -1.600 -17.590 19.914 1.00 78.75 292 PHE A O 1
ATOM 2196 N N . GLY A 1 293 ? -3.476 -16.807 18.978 1.00 81.94 293 GLY A N 1
ATOM 2197 C CA . GLY A 1 293 ? -2.944 -16.586 17.632 1.00 81.94 293 GLY A CA 1
ATOM 2198 C C . GLY A 1 293 ? -3.850 -15.671 16.805 1.00 81.94 293 GLY A C 1
ATOM 2199 O O . GLY A 1 293 ? -4.821 -15.128 17.323 1.00 81.94 293 GLY A O 1
ATOM 2200 N N . LEU A 1 294 ? -3.537 -15.486 15.519 1.00 86.56 294 LEU A N 1
ATOM 2201 C CA . LEU A 1 294 ? -4.298 -14.594 14.624 1.00 86.56 294 LEU A CA 1
ATOM 2202 C C . LEU A 1 294 ? -5.217 -15.336 13.644 1.00 86.56 294 LEU A C 1
ATOM 2204 O O . LEU A 1 294 ? -5.966 -14.692 12.913 1.00 86.56 294 LEU A O 1
ATOM 2208 N N . ASP A 1 295 ? -5.196 -16.669 13.630 1.00 86.00 295 ASP A N 1
ATOM 2209 C CA . ASP A 1 295 ? -5.935 -17.474 12.647 1.00 86.00 295 ASP A CA 1
ATOM 2210 C C . ASP A 1 295 ? -7.453 -17.315 12.798 1.00 86.00 295 ASP A C 1
ATOM 2212 O O . ASP A 1 295 ? -8.165 -17.145 11.811 1.00 86.00 295 ASP A O 1
ATOM 2216 N N . ALA A 1 296 ? -7.932 -17.276 14.044 1.00 87.56 296 ALA A N 1
ATOM 2217 C CA . ALA A 1 296 ? -9.346 -17.142 14.397 1.00 87.56 296 ALA A CA 1
ATOM 2218 C C . ALA A 1 296 ? -9.789 -15.684 14.639 1.00 87.56 296 ALA A C 1
ATOM 2220 O O . ALA A 1 296 ? -10.797 -15.453 15.310 1.00 87.56 296 ALA A O 1
ATOM 2221 N N . LEU A 1 297 ? -9.042 -14.698 14.123 1.00 90.19 297 LEU A N 1
ATOM 2222 C CA . LEU A 1 297 ? -9.312 -13.279 14.375 1.00 90.19 297 LEU A CA 1
ATOM 2223 C C . LEU A 1 297 ? -10.741 -12.884 13.976 1.00 90.19 297 LEU A C 1
ATOM 2225 O O . LEU A 1 297 ? -11.428 -12.244 14.764 1.00 90.19 297 LEU A O 1
ATOM 2229 N N . ASP A 1 298 ? -11.218 -13.352 12.821 1.00 88.00 298 ASP A N 1
ATOM 2230 C CA . ASP A 1 298 ? -12.538 -13.035 12.260 1.00 88.00 298 ASP A CA 1
ATOM 2231 C C . ASP A 1 298 ? -13.709 -13.294 13.232 1.00 88.00 298 ASP A C 1
ATOM 2233 O O . ASP A 1 298 ? -14.656 -12.510 13.293 1.00 88.00 298 ASP A O 1
ATOM 2237 N N . GLY A 1 299 ? -13.643 -14.374 14.020 1.00 89.44 299 GLY A N 1
ATOM 2238 C CA . GLY A 1 299 ? -14.694 -14.758 14.972 1.00 89.44 299 GLY A CA 1
ATOM 2239 C C . GLY A 1 299 ? -14.569 -14.112 16.355 1.00 89.44 299 GLY A C 1
ATOM 2240 O O . GLY A 1 299 ? -15.497 -14.200 17.159 1.00 89.44 299 GLY A O 1
ATOM 2241 N N . ALA A 1 300 ? -13.433 -13.476 16.640 1.00 93.06 300 ALA A N 1
ATOM 2242 C CA . ALA A 1 300 ? -13.112 -12.927 17.952 1.00 93.06 300 ALA A CA 1
ATOM 2243 C C . ALA A 1 300 ? -13.268 -11.410 18.044 1.00 93.06 300 ALA A C 1
ATOM 2245 O O . ALA A 1 300 ? -13.184 -10.875 19.144 1.00 93.06 300 ALA A O 1
ATOM 2246 N N . LEU A 1 301 ? -13.485 -10.707 16.929 1.00 94.38 301 LEU A N 1
ATOM 2247 C CA . LEU A 1 301 ? -13.597 -9.249 16.917 1.00 94.38 301 LEU A CA 1
ATOM 2248 C C . LEU A 1 301 ? -14.863 -8.736 17.617 1.00 94.38 301 LEU A C 1
ATOM 2250 O O . LEU A 1 301 ? -15.920 -9.372 17.606 1.00 94.38 301 LEU A O 1
ATOM 2254 N N . LEU A 1 302 ? -14.751 -7.538 18.192 1.00 94.25 302 LEU A N 1
ATOM 2255 C CA . LEU A 1 302 ? -15.887 -6.709 18.596 1.00 94.25 302 LEU A CA 1
ATOM 2256 C C . LEU A 1 302 ? -16.818 -6.422 17.401 1.00 94.25 302 LEU A C 1
ATOM 2258 O O . LEU A 1 302 ? -16.370 -6.450 16.248 1.00 94.25 302 LEU A O 1
ATOM 2262 N N . PRO A 1 303 ? -18.111 -6.136 17.648 1.00 92.50 303 PRO A N 1
ATOM 2263 C CA . PRO A 1 303 ? -19.017 -5.731 16.581 1.00 92.50 303 PRO A CA 1
ATOM 2264 C C . PRO A 1 303 ? -18.480 -4.481 15.858 1.00 92.50 303 PRO A C 1
ATOM 2266 O O . PRO A 1 303 ? -17.893 -3.598 16.490 1.00 92.50 303 PRO A O 1
ATOM 2269 N N . PRO A 1 304 ? -18.647 -4.393 14.527 1.00 94.50 304 PRO A N 1
ATOM 2270 C CA . PRO A 1 304 ? -18.198 -3.232 13.775 1.00 94.50 304 PRO A CA 1
ATOM 2271 C C . PRO A 1 304 ? -19.039 -2.003 14.118 1.00 94.50 304 PRO A C 1
ATOM 2273 O O . PRO A 1 304 ? -20.238 -2.113 14.370 1.00 94.50 304 PRO A O 1
ATOM 2276 N N . LEU A 1 305 ? -18.426 -0.823 14.025 1.00 94.31 305 LEU A N 1
ATOM 2277 C CA . LEU A 1 305 ? -19.113 0.450 14.209 1.00 94.31 305 LEU A CA 1
ATOM 2278 C C . LEU A 1 305 ? -20.283 0.596 13.222 1.00 94.31 305 LEU A C 1
ATOM 2280 O O . LEU A 1 305 ? -20.134 0.385 12.012 1.00 94.31 305 LEU A O 1
ATOM 2284 N N . GLY A 1 306 ? -21.439 1.035 13.717 1.00 92.56 306 GLY A N 1
ATOM 2285 C CA . GLY A 1 306 ? -22.606 1.328 12.900 1.00 92.56 306 GLY A CA 1
ATOM 2286 C C . GLY A 1 306 ? -22.305 2.355 11.802 1.00 92.56 306 GLY A C 1
ATOM 2287 O O . GLY A 1 306 ? -21.812 3.458 12.055 1.00 92.56 306 GLY A O 1
ATOM 2288 N N . ARG A 1 307 ? -22.660 2.040 10.546 1.00 92.06 307 ARG A N 1
ATOM 2289 C CA . ARG A 1 307 ? -22.375 2.916 9.388 1.00 92.06 307 ARG A CA 1
ATOM 2290 C C . ARG A 1 307 ? -23.011 4.304 9.516 1.00 92.06 307 ARG A C 1
ATOM 2292 O O . ARG A 1 307 ? -22.449 5.283 9.028 1.00 92.06 307 ARG A O 1
ATOM 2299 N N . ARG A 1 308 ? -24.178 4.398 10.165 1.00 90.00 308 ARG A N 1
ATOM 2300 C CA . ARG A 1 308 ? -24.851 5.675 10.455 1.00 90.00 308 ARG A CA 1
ATOM 2301 C C . ARG A 1 308 ? -24.023 6.516 11.427 1.00 90.00 308 ARG A C 1
ATOM 2303 O O . ARG A 1 308 ? -23.782 7.683 11.131 1.00 90.00 308 ARG A O 1
ATOM 2310 N N . THR A 1 309 ? -23.560 5.923 12.524 1.00 90.25 309 THR A N 1
ATOM 2311 C CA . THR A 1 309 ? -22.720 6.576 13.539 1.00 90.25 309 THR A CA 1
ATOM 2312 C C . THR A 1 309 ? -21.414 7.068 12.922 1.00 90.25 309 THR A C 1
ATOM 2314 O O . THR A 1 309 ? -21.120 8.257 12.994 1.00 90.25 309 THR A O 1
ATOM 2317 N N . PHE A 1 310 ? -20.715 6.207 12.176 1.00 91.00 310 PHE A N 1
ATOM 2318 C CA . PHE A 1 310 ? -19.492 6.568 11.454 1.00 91.00 310 PHE A CA 1
ATOM 2319 C C . PHE A 1 310 ? -19.679 7.763 10.505 1.00 91.00 310 PHE A C 1
ATOM 2321 O O . PHE A 1 310 ? -18.943 8.747 10.583 1.00 91.00 310 PHE A O 1
ATOM 2328 N N . LYS A 1 311 ? -20.704 7.725 9.638 1.00 89.25 311 LYS A N 1
ATOM 2329 C CA . LYS A 1 311 ? -20.995 8.828 8.706 1.00 89.25 311 LYS A CA 1
ATOM 2330 C C . LYS A 1 311 ? -21.345 10.125 9.433 1.00 89.25 311 LYS A C 1
ATOM 2332 O O . LYS A 1 311 ? -20.933 11.191 8.987 1.00 89.25 311 LYS A O 1
ATOM 2337 N N . ARG A 1 312 ? -22.104 10.059 10.532 1.00 87.25 312 ARG A N 1
ATOM 2338 C CA . ARG A 1 312 ? -22.448 11.244 11.336 1.00 87.25 312 ARG A CA 1
ATOM 2339 C C . ARG A 1 312 ? -21.203 11.888 11.946 1.00 87.25 312 ARG A C 1
ATOM 2341 O O . ARG A 1 312 ? -21.098 13.111 11.888 1.00 87.25 312 ARG A O 1
ATOM 2348 N N . SER A 1 313 ? -20.279 11.080 12.469 1.00 86.25 313 SER A N 1
ATOM 2349 C CA . SER A 1 313 ? -19.006 11.554 13.021 1.00 86.25 313 SER A CA 1
ATOM 2350 C C . SER A 1 313 ? -18.130 12.216 11.955 1.00 86.25 313 SER A C 1
ATOM 2352 O O . SER A 1 313 ? -17.614 13.303 12.193 1.00 86.25 313 SER A O 1
ATOM 2354 N N . LEU A 1 314 ? -18.013 11.619 10.761 1.00 85.44 314 LEU A N 1
ATOM 2355 C CA . LEU A 1 314 ? -17.233 12.200 9.658 1.00 85.44 314 LEU A CA 1
ATOM 2356 C C . LEU A 1 314 ? -17.846 13.489 9.092 1.00 85.44 314 LEU A C 1
ATOM 2358 O O . LEU A 1 314 ? -17.124 14.438 8.806 1.00 85.44 314 LEU A O 1
ATOM 2362 N N . LEU A 1 315 ? -19.174 13.543 8.951 1.00 85.94 315 LEU A N 1
ATOM 2363 C CA . LEU A 1 315 ? -19.894 14.703 8.409 1.00 85.94 315 LEU A CA 1
ATOM 2364 C C . LEU A 1 315 ? -20.129 15.821 9.441 1.00 85.94 315 LEU A C 1
ATOM 2366 O O . LEU A 1 315 ? -20.916 16.724 9.164 1.00 85.94 315 LEU A O 1
ATOM 2370 N N . ARG A 1 316 ? -19.510 15.749 10.630 1.00 84.31 316 ARG A N 1
ATOM 2371 C CA . ARG A 1 316 ? -19.657 16.735 11.721 1.00 84.31 316 ARG A CA 1
ATOM 2372 C C . ARG A 1 316 ? -21.120 17.016 12.094 1.00 84.31 316 ARG A C 1
ATOM 2374 O O . ARG A 1 316 ? -21.502 18.133 12.407 1.00 84.31 316 ARG A O 1
ATOM 2381 N N . ARG A 1 317 ? -21.975 15.986 12.037 1.00 83.38 317 ARG A N 1
ATOM 2382 C CA . ARG A 1 317 ? -23.410 16.110 12.375 1.00 83.38 317 ARG A CA 1
ATOM 2383 C C . ARG A 1 317 ? -23.692 16.027 13.874 1.00 83.38 317 ARG A C 1
ATOM 2385 O O . ARG A 1 317 ? -24.838 16.169 14.289 1.00 83.38 317 ARG A O 1
ATOM 2392 N N . ASP A 1 318 ? -22.677 15.709 14.663 1.00 83.00 318 ASP A N 1
ATOM 2393 C CA . ASP A 1 318 ? -22.729 15.639 16.117 1.00 83.00 318 ASP A CA 1
ATOM 2394 C C . ASP A 1 318 ? -21.512 16.393 16.654 1.00 83.00 318 ASP A C 1
ATOM 2396 O O . ASP A 1 318 ? -20.405 15.854 16.682 1.00 83.00 318 ASP A O 1
ATOM 2400 N N . GLU A 1 319 ? -21.721 17.664 16.998 1.00 84.44 319 GLU A N 1
ATOM 2401 C CA . GLU A 1 319 ? -20.657 18.586 17.402 1.00 84.44 319 GLU A CA 1
ATOM 2402 C C . GLU A 1 319 ? -19.943 18.101 18.668 1.00 84.44 319 GLU A C 1
ATOM 2404 O O . GLU A 1 319 ? -18.720 18.113 18.746 1.00 84.44 319 GLU A O 1
ATOM 2409 N N . ALA A 1 320 ? -20.698 17.586 19.643 1.00 85.94 320 ALA A N 1
ATOM 2410 C CA . ALA A 1 320 ? -20.136 17.105 20.901 1.00 85.94 320 ALA A CA 1
ATOM 2411 C C . ALA A 1 320 ? -19.223 15.889 20.684 1.00 85.94 320 ALA A C 1
ATOM 2413 O O . ALA A 1 320 ? -18.149 15.793 21.280 1.00 85.94 320 ALA A O 1
ATOM 2414 N N . VAL A 1 321 ? -19.631 14.964 19.810 1.00 86.00 321 VAL A N 1
ATOM 2415 C CA . VAL A 1 321 ? -18.809 13.811 19.420 1.00 86.00 321 VAL A CA 1
ATOM 2416 C C . VAL A 1 321 ? -17.610 14.239 18.582 1.00 86.00 321 VAL A C 1
ATOM 2418 O O . VAL A 1 321 ? -16.510 13.739 18.805 1.00 86.00 321 VAL A O 1
ATOM 2421 N N . TYR A 1 322 ? -17.804 15.156 17.637 1.00 86.56 322 TYR A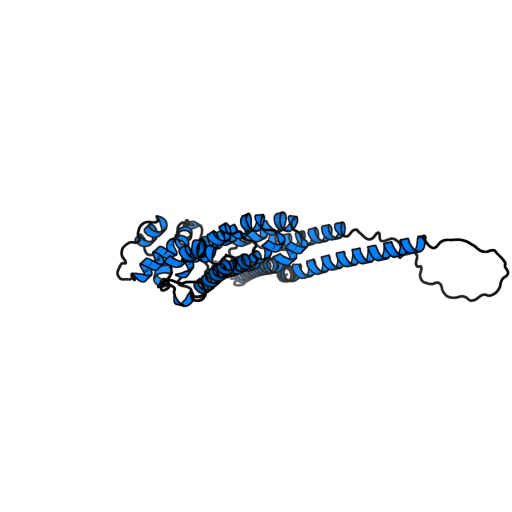 N 1
ATOM 2422 C CA . TYR A 1 322 ? -16.739 15.689 16.794 1.00 86.56 322 TYR A CA 1
ATOM 2423 C C . TYR A 1 322 ? -15.628 16.341 17.631 1.00 86.56 322 TYR A C 1
ATOM 2425 O O . TYR A 1 322 ? -14.468 15.939 17.526 1.00 86.56 322 TYR A O 1
ATOM 2433 N N . GLU A 1 323 ? -15.988 17.256 18.531 1.00 87.00 323 GLU A N 1
ATOM 2434 C CA . GLU A 1 323 ? -15.062 17.941 19.437 1.00 87.00 323 GLU A CA 1
ATOM 2435 C C . GLU A 1 323 ? -14.351 16.962 20.378 1.00 87.00 323 GLU A C 1
ATOM 2437 O O . GLU A 1 323 ? -13.142 17.062 20.609 1.00 87.00 323 GLU A O 1
ATOM 2442 N N . ALA A 1 324 ? -15.074 15.960 20.890 1.00 89.19 324 ALA A N 1
ATOM 2443 C CA . ALA A 1 324 ? -14.481 14.921 21.724 1.00 89.19 324 ALA A CA 1
ATOM 2444 C C . ALA A 1 324 ? -13.435 14.091 20.961 1.00 89.19 324 ALA A C 1
ATOM 2446 O O . ALA A 1 324 ? -12.340 13.851 21.477 1.00 89.19 324 ALA A O 1
ATOM 2447 N N . LEU A 1 325 ? -13.731 13.703 19.716 1.00 89.06 325 LEU A N 1
ATOM 2448 C CA . LEU A 1 325 ? -12.802 12.967 18.856 1.00 89.06 325 LEU A CA 1
ATOM 2449 C C . LEU A 1 325 ? -11.577 13.804 18.476 1.00 89.06 325 LEU A C 1
ATOM 2451 O O . LEU A 1 325 ? -10.455 13.296 18.531 1.00 89.06 325 LEU A O 1
ATOM 2455 N N . LEU A 1 326 ? -11.772 15.078 18.130 1.00 87.81 326 LEU A N 1
ATOM 2456 C CA . LEU A 1 326 ? -10.699 15.979 17.715 1.00 87.81 326 LEU A CA 1
ATOM 2457 C C . LEU A 1 326 ? -9.730 16.282 18.868 1.00 87.81 326 LEU A C 1
ATOM 2459 O O . LEU A 1 326 ? -8.510 16.186 18.702 1.00 87.81 326 LEU A O 1
ATOM 2463 N N . HIS A 1 327 ? -10.274 16.591 20.048 1.00 88.25 327 HIS A N 1
ATOM 2464 C CA . HIS A 1 327 ? -9.514 16.989 21.235 1.00 88.25 327 HIS A CA 1
ATOM 2465 C C . HIS A 1 327 ? -9.161 15.833 22.178 1.00 88.25 327 HIS A C 1
ATOM 2467 O O . HIS A 1 327 ? -8.657 16.080 23.274 1.00 88.25 327 HIS A O 1
ATOM 2473 N N . LYS A 1 328 ? -9.402 14.579 21.769 1.00 84.94 328 LYS A N 1
ATOM 2474 C CA . LYS A 1 328 ? -9.142 13.365 22.569 1.00 84.94 328 LYS A CA 1
ATOM 2475 C C . LYS A 1 328 ? -9.807 13.399 23.953 1.00 84.94 328 LYS A C 1
ATOM 2477 O O . LYS A 1 328 ? -9.255 12.884 24.926 1.00 84.94 328 LYS A O 1
ATOM 2482 N N . ARG A 1 329 ? -10.978 14.027 24.052 1.00 87.94 329 ARG A N 1
ATOM 2483 C CA . ARG A 1 329 ? -11.780 14.046 25.282 1.00 87.94 329 ARG A CA 1
ATOM 2484 C C . ARG A 1 329 ? -12.647 12.786 25.337 1.00 87.94 329 ARG A C 1
ATOM 2486 O O . ARG A 1 329 ? -12.911 12.206 24.287 1.00 87.94 329 ARG A O 1
ATOM 2493 N N . PRO A 1 330 ? -13.099 12.346 26.521 1.00 86.12 330 PRO A N 1
ATOM 2494 C CA . PRO A 1 330 ? -14.070 11.260 26.615 1.00 86.12 330 PRO A CA 1
ATOM 2495 C C . PRO A 1 330 ? -15.301 11.557 25.751 1.00 86.12 330 PRO A C 1
ATOM 2497 O O . PRO A 1 330 ? -15.796 12.688 25.765 1.00 86.12 330 PRO A O 1
ATOM 2500 N N . LEU A 1 331 ? -15.784 10.568 24.991 1.00 85.88 331 LEU A N 1
ATOM 2501 C CA . LEU A 1 331 ? -17.016 10.738 24.226 1.00 85.88 331 LEU A CA 1
ATOM 2502 C C . LEU A 1 331 ? -18.188 11.068 25.167 1.00 85.88 331 LEU A C 1
ATOM 2504 O O . LEU A 1 331 ? -18.300 10.465 26.238 1.00 85.88 331 LEU A O 1
ATOM 2508 N N . PRO A 1 332 ? -19.089 11.991 24.772 1.00 82.06 332 PRO A N 1
ATOM 2509 C CA . PRO A 1 332 ? -20.293 12.270 25.549 1.00 82.06 332 PRO A CA 1
ATOM 2510 C C . PRO A 1 332 ? -21.126 10.990 25.684 1.00 82.06 332 PRO A C 1
ATOM 2512 O O . PRO A 1 332 ? -21.048 10.146 24.786 1.00 82.06 332 PRO A O 1
ATOM 2515 N N . PRO A 1 333 ? -21.930 10.821 26.749 1.00 71.94 333 PRO A N 1
ATOM 2516 C CA . PRO A 1 333 ? -22.837 9.683 26.864 1.00 71.94 333 PRO A CA 1
ATOM 2517 C C . PRO A 1 333 ? -23.726 9.613 25.626 1.00 71.94 333 PRO A C 1
ATOM 2519 O O . PRO A 1 333 ? -24.080 10.646 25.057 1.00 71.94 333 PRO A O 1
ATOM 2522 N N . ALA A 1 334 ? -24.035 8.399 25.177 1.00 65.88 334 ALA A N 1
ATOM 2523 C CA . ALA A 1 334 ? -24.817 8.206 23.971 1.00 65.88 334 ALA A CA 1
ATOM 2524 C C . ALA A 1 334 ? -26.173 8.928 24.101 1.00 65.88 334 ALA A C 1
ATOM 2526 O O . ALA A 1 334 ? -27.000 8.498 24.910 1.00 65.88 334 ALA A O 1
ATOM 2527 N N . PRO A 1 335 ? -26.452 10.002 23.331 1.00 59.47 335 PRO A N 1
ATOM 2528 C CA . PRO A 1 335 ? -27.840 10.401 23.150 1.00 59.47 335 PRO A CA 1
ATOM 2529 C C . PRO A 1 335 ? -28.553 9.189 22.541 1.00 59.47 335 PRO A C 1
ATOM 2531 O O . PRO A 1 335 ? -27.924 8.468 21.766 1.00 59.47 335 PRO A O 1
ATOM 2534 N N . GLY A 1 336 ? -29.818 8.940 22.893 1.00 64.75 336 GLY A N 1
ATOM 2535 C CA . GLY A 1 336 ? -30.526 7.660 22.680 1.00 64.75 336 GLY A CA 1
ATOM 2536 C C . GLY A 1 336 ? -30.536 7.043 21.264 1.00 64.75 336 GLY A C 1
ATOM 2537 O O . GLY A 1 336 ? -31.115 5.981 21.076 1.00 64.75 336 GLY A O 1
ATOM 2538 N N . GLU A 1 337 ? -29.901 7.668 20.270 1.00 65.31 337 GLU A N 1
ATOM 2539 C CA . GLU A 1 337 ? -29.607 7.115 18.945 1.00 65.31 337 GLU A CA 1
ATOM 2540 C C . GLU A 1 337 ? -28.303 6.285 18.840 1.00 65.31 337 GLU A C 1
ATOM 2542 O O . GLU A 1 337 ? -28.162 5.561 17.855 1.00 65.31 337 GLU A O 1
ATOM 2547 N N . ARG A 1 338 ? -27.333 6.386 19.769 1.00 77.19 338 ARG A N 1
ATOM 2548 C CA . ARG A 1 338 ? -26.041 5.658 19.696 1.00 77.19 338 ARG A CA 1
ATOM 2549 C C . ARG A 1 338 ? -26.020 4.484 20.682 1.00 77.19 338 ARG A C 1
ATOM 2551 O O . ARG A 1 338 ? -26.372 4.656 21.842 1.00 77.19 338 ARG A O 1
ATOM 2558 N N . SER A 1 339 ? -25.595 3.295 20.256 1.00 84.12 339 SER A N 1
ATOM 2559 C CA . SER A 1 339 ? -25.429 2.166 21.184 1.00 84.12 339 SER A CA 1
ATOM 2560 C C . SER A 1 339 ? -24.163 2.317 22.045 1.00 84.12 339 SER A C 1
ATOM 2562 O O . SER A 1 339 ? -23.231 3.062 21.712 1.00 84.12 339 SER A O 1
ATOM 2564 N N . GLU A 1 340 ? -24.109 1.608 23.173 1.00 84.88 340 GLU A N 1
ATOM 2565 C CA . GLU A 1 340 ? -22.886 1.506 23.984 1.00 84.88 340 GLU A CA 1
ATOM 2566 C C . GLU A 1 340 ? -21.749 0.864 23.177 1.00 84.88 340 GLU A C 1
ATOM 2568 O O . GLU A 1 340 ? -20.628 1.371 23.176 1.00 84.88 340 GLU A O 1
ATOM 2573 N N . GLU A 1 341 ? -22.073 -0.169 22.395 1.00 86.44 341 GLU A N 1
ATOM 2574 C CA . GLU A 1 341 ? -21.150 -0.835 21.469 1.00 86.44 341 GLU A CA 1
ATOM 2575 C C . GLU A 1 341 ? -20.569 0.141 20.436 1.00 86.44 341 GLU A C 1
ATOM 2577 O O . GLU A 1 341 ? -19.357 0.178 20.231 1.00 86.44 341 GLU A O 1
ATOM 2582 N N . ASP A 1 342 ? -21.406 0.999 19.841 1.00 87.81 342 ASP A N 1
ATOM 2583 C CA . ASP A 1 342 ? -20.961 2.041 18.912 1.00 87.81 342 ASP A CA 1
ATOM 2584 C C . ASP A 1 342 ? -20.057 3.063 19.606 1.00 87.81 342 ASP A C 1
ATOM 2586 O O . ASP A 1 342 ? -19.114 3.564 19.000 1.00 87.81 342 ASP A O 1
ATOM 2590 N N . THR A 1 343 ? -20.318 3.380 20.876 1.00 89.06 343 THR A N 1
ATOM 2591 C CA . THR A 1 343 ? -19.474 4.296 21.657 1.00 89.06 343 THR A CA 1
ATOM 2592 C C . THR A 1 343 ? -18.085 3.696 21.873 1.00 89.06 343 THR A C 1
ATOM 2594 O O . THR A 1 343 ? -17.081 4.369 21.639 1.00 89.06 343 THR A O 1
ATOM 2597 N N . GLN A 1 344 ? -18.019 2.418 22.254 1.00 90.75 344 GLN A N 1
ATOM 2598 C CA . GLN A 1 344 ? -16.762 1.692 22.435 1.00 90.75 344 GLN A CA 1
ATOM 2599 C C . GLN A 1 344 ? -15.992 1.553 21.114 1.00 90.75 344 GLN A C 1
ATOM 2601 O O . GLN A 1 344 ? -14.797 1.846 21.059 1.00 90.75 344 GLN A O 1
ATOM 2606 N N . ALA A 1 345 ? -16.667 1.147 20.036 1.00 92.25 345 ALA A N 1
ATOM 2607 C CA . ALA A 1 345 ? -16.057 1.026 18.716 1.00 92.25 345 ALA A CA 1
ATOM 2608 C C . ALA A 1 345 ? -15.539 2.382 18.205 1.00 92.25 345 ALA A C 1
ATOM 2610 O O . ALA A 1 345 ? -14.485 2.446 17.575 1.00 92.25 345 ALA A O 1
ATOM 2611 N N . LEU A 1 346 ? -16.235 3.479 18.516 1.00 91.88 346 LEU A N 1
ATOM 2612 C CA . LEU A 1 346 ? -15.823 4.827 18.136 1.00 91.88 346 LEU A CA 1
ATOM 2613 C C . LEU A 1 346 ? -14.582 5.309 18.909 1.00 91.88 346 LEU A C 1
ATOM 2615 O O . LEU A 1 346 ? -13.709 5.935 18.309 1.00 91.88 346 LEU A O 1
ATOM 2619 N N . GLU A 1 347 ? -14.463 4.985 20.202 1.00 91.88 347 GLU A N 1
ATOM 2620 C CA . GLU A 1 347 ? -13.230 5.207 20.979 1.00 91.88 347 GLU A CA 1
ATOM 2621 C C . GLU A 1 347 ? -12.046 4.441 20.377 1.00 91.88 347 GLU A C 1
ATOM 2623 O O . GLU A 1 347 ? -10.974 5.003 20.153 1.00 91.88 347 GLU A O 1
ATOM 2628 N N . LEU A 1 348 ? -12.255 3.164 20.054 1.00 94.62 348 LEU A N 1
ATOM 2629 C CA . LEU A 1 348 ? -11.241 2.296 19.457 1.00 94.62 348 LEU A CA 1
ATOM 2630 C C . LEU A 1 348 ? -10.804 2.763 18.057 1.00 94.62 348 LEU A C 1
ATOM 2632 O O . LEU A 1 348 ? -9.628 2.661 17.707 1.00 94.62 348 LEU A O 1
ATOM 2636 N N . LEU A 1 349 ? -11.731 3.315 17.270 1.00 94.12 349 LEU A N 1
ATOM 2637 C CA . LEU A 1 349 ? -11.474 3.855 15.932 1.00 94.12 349 LEU A CA 1
ATOM 2638 C C . LEU A 1 349 ? -10.900 5.287 15.960 1.00 94.12 349 LEU A C 1
ATOM 2640 O O . LEU A 1 349 ? -10.447 5.791 14.930 1.00 94.12 349 LEU A O 1
ATOM 2644 N N . ARG A 1 350 ? -10.868 5.960 17.121 1.00 92.62 350 ARG A N 1
ATOM 2645 C CA . ARG A 1 350 ? -10.387 7.347 17.267 1.00 92.62 350 ARG A CA 1
ATOM 2646 C C . ARG A 1 350 ? -9.025 7.618 16.615 1.00 92.62 350 ARG A C 1
ATOM 2648 O O . ARG A 1 350 ? -8.926 8.653 15.954 1.00 92.62 350 ARG A O 1
ATOM 2655 N N . PRO A 1 351 ? -7.989 6.759 16.743 1.00 92.12 351 PRO A N 1
ATOM 2656 C CA . PRO A 1 351 ? -6.686 7.031 16.132 1.00 92.12 351 PRO A CA 1
ATOM 2657 C C . PRO A 1 351 ? -6.744 7.175 14.605 1.00 92.12 351 PRO A C 1
ATOM 2659 O O . PRO A 1 351 ? -5.931 7.898 14.038 1.00 92.12 351 PRO A O 1
ATOM 2662 N N . TYR A 1 352 ? -7.715 6.524 13.955 1.00 91.44 352 TYR A N 1
ATOM 2663 C CA . TYR A 1 352 ? -7.978 6.651 12.521 1.00 91.44 352 TYR A CA 1
ATOM 2664 C C . TYR A 1 352 ? -8.836 7.883 12.189 1.00 91.44 352 TYR A C 1
ATOM 2666 O O . TYR A 1 352 ? -8.576 8.575 11.210 1.00 91.44 352 TYR A O 1
ATOM 2674 N N . LEU A 1 353 ? -9.842 8.199 13.011 1.00 90.94 353 LEU A N 1
ATOM 2675 C CA . LEU A 1 353 ? -10.753 9.320 12.746 1.00 90.94 353 LEU A CA 1
ATOM 2676 C C . LEU A 1 353 ? -10.122 10.692 12.995 1.00 90.94 353 LEU A C 1
ATOM 2678 O O . LEU A 1 353 ? -10.401 11.636 12.262 1.00 90.94 353 LEU A O 1
ATOM 2682 N N . GLN A 1 354 ? -9.291 10.830 14.027 1.00 90.38 354 GLN A N 1
ATOM 2683 C CA . GLN A 1 354 ? -8.774 12.134 14.442 1.00 90.38 354 GLN A CA 1
ATOM 2684 C C . GLN A 1 354 ? -8.030 12.887 13.312 1.00 90.38 354 GLN A C 1
ATOM 2686 O O . GLN A 1 354 ? -8.340 14.062 13.100 1.00 90.38 354 GLN A O 1
ATOM 2691 N N . PRO A 1 355 ? -7.102 12.265 12.555 1.00 89.38 355 PRO A N 1
ATOM 2692 C CA . PRO A 1 355 ? -6.403 12.944 11.461 1.00 89.38 355 PRO A CA 1
ATOM 2693 C C . PRO A 1 355 ? -7.337 13.349 10.315 1.00 89.38 355 PRO A C 1
ATOM 2695 O O . PRO A 1 355 ? -7.173 14.427 9.744 1.00 89.38 355 PRO A O 1
ATOM 2698 N N . LEU A 1 356 ? -8.357 12.534 10.021 1.00 87.25 356 LEU A N 1
ATOM 2699 C CA . LEU A 1 356 ? -9.367 12.847 9.008 1.00 87.25 356 LEU A CA 1
ATOM 2700 C C . LEU A 1 356 ? -10.216 14.060 9.404 1.00 87.25 356 LEU A C 1
ATOM 2702 O O . LEU A 1 356 ? -10.564 14.878 8.552 1.00 87.25 356 LEU A O 1
ATOM 2706 N N . LEU A 1 357 ? -10.542 14.180 10.693 1.00 87.50 357 LEU A N 1
ATOM 2707 C CA . LEU A 1 357 ? -11.359 15.266 11.236 1.00 87.50 357 LEU A CA 1
ATOM 2708 C C . LEU A 1 357 ? -10.590 16.584 11.366 1.00 87.50 357 LEU A C 1
ATOM 2710 O O . LEU A 1 357 ? -11.177 17.640 11.137 1.00 87.50 357 LEU A O 1
ATOM 2714 N N . ALA A 1 358 ? -9.291 16.527 11.674 1.00 85.19 358 ALA A N 1
ATOM 2715 C CA . ALA A 1 358 ? -8.429 17.696 11.860 1.00 85.19 358 ALA A CA 1
ATOM 2716 C C . ALA A 1 358 ? -8.196 18.528 10.583 1.00 85.19 358 ALA A C 1
ATOM 2718 O O . ALA A 1 358 ? -7.589 19.598 10.645 1.00 85.19 358 ALA A O 1
ATOM 2719 N N . ARG A 1 359 ? -8.671 18.069 9.417 1.00 71.00 359 ARG A N 1
ATOM 2720 C CA . ARG A 1 359 ? -8.568 18.830 8.171 1.00 71.00 359 ARG A CA 1
ATOM 2721 C C . ARG A 1 359 ? -9.411 20.116 8.220 1.00 71.00 359 ARG A C 1
ATOM 2723 O O . ARG A 1 359 ? -10.592 20.068 8.588 1.00 71.00 359 ARG A O 1
ATOM 2730 N N . PRO A 1 360 ? -8.854 21.266 7.795 1.00 58.03 360 PRO A N 1
ATOM 2731 C CA . PRO A 1 360 ? -9.652 22.457 7.555 1.00 58.03 360 PRO A CA 1
ATOM 2732 C C . PRO A 1 360 ? -10.631 22.185 6.408 1.00 58.03 360 PRO A C 1
ATOM 2734 O O . PRO A 1 360 ? -10.266 21.634 5.369 1.00 58.03 360 PRO A O 1
ATOM 2737 N N . THR A 1 361 ? -11.883 22.588 6.607 1.00 53.56 361 THR A N 1
ATOM 2738 C CA . THR A 1 361 ? -13.023 22.409 5.691 1.00 53.56 361 THR A CA 1
ATOM 2739 C C . THR A 1 361 ? -12.801 22.970 4.282 1.00 53.56 361 THR A C 1
ATOM 2741 O O . THR A 1 361 ? -13.553 22.623 3.383 1.00 53.56 361 THR A O 1
ATOM 2744 N N . GLY A 1 362 ? -11.764 23.789 4.063 1.00 44.12 362 GLY A N 1
ATOM 2745 C CA . GLY A 1 362 ? -11.422 24.387 2.767 1.00 44.12 362 GLY A CA 1
ATOM 2746 C C . GLY A 1 362 ? -10.499 23.566 1.856 1.00 44.12 362 GLY A C 1
ATOM 2747 O O . GLY A 1 362 ? -10.238 23.997 0.742 1.00 44.12 362 GLY A O 1
ATOM 2748 N N . ALA A 1 363 ? -9.999 22.399 2.283 1.00 37.47 363 ALA A N 1
ATOM 2749 C CA . ALA A 1 363 ? -9.219 21.499 1.413 1.00 37.47 363 ALA A CA 1
ATOM 2750 C C . ALA A 1 363 ? -10.101 20.543 0.577 1.00 37.47 363 ALA A C 1
ATOM 2752 O O . ALA A 1 363 ? -9.594 19.639 -0.083 1.00 37.47 363 ALA A O 1
ATOM 2753 N N . GLN A 1 364 ? -11.422 20.731 0.642 1.00 39.41 364 GLN A N 1
ATOM 2754 C CA . GLN A 1 364 ? -12.427 20.074 -0.186 1.00 39.41 364 GLN A CA 1
ATOM 2755 C C . GLN A 1 364 ? -13.213 21.160 -0.927 1.00 39.41 364 GLN A C 1
ATOM 2757 O O . GLN A 1 364 ? -14.252 21.616 -0.457 1.00 39.41 364 GLN A O 1
ATOM 2762 N N . ALA A 1 365 ? -12.681 21.604 -2.058 1.00 31.75 365 ALA A N 1
ATOM 2763 C CA . ALA A 1 365 ? -13.423 22.299 -3.106 1.00 31.75 365 ALA A CA 1
ATOM 2764 C C . ALA A 1 365 ? -12.904 21.799 -4.451 1.00 31.75 365 ALA A C 1
ATOM 2766 O O . ALA A 1 365 ? -11.688 21.514 -4.507 1.00 31.75 365 ALA A O 1
#

Radius of gyration: 31.07 Å; chains: 1; bounding box: 89×58×93 Å